Protein AF-A0A067G569-F1 (afdb_monomer)

Mean predicted aligned error: 9.71 Å

Sequence (192 aa):
DMHNQAGIAHNGGLVPLLKLLDSKNGSLQHNAAFALYGLADNEDNVADFIRVGGVQKLQDGEFIVQATKDCVAKTLKRLEEKIHGRVLNHLLYLMRVAEKGVQRRVALALAHLCSPDDQRTIFIDGGGLELLLGLLGSTNPKQQLDGAVALFKLANKATTLSSVDAAPPSPTPQVRFKNGFLHTLSYDENVK

Foldseek 3Di:
DLVVLLVCLVVVVLVVLLVQLQDPDLVSVQVSLQNLLVSLQRLSNLLSCLQSLVQVSLVVGDHDDVNSVVSSVSSLQSSLVSCDDPSVVVLLVCLPPPPLVSVLSSLLSCLPRYDLVCLCVCVVVSVSVVSLVVQCPDPDPVSVVSSVVSVVSNVVSVVVVVVVPPDDPDPDPPPPDDDDDDDDDDDDDDDD

Radius of gyration: 28.95 Å; Cα contacts (8 Å, |Δi|>4): 196; chains: 1; bounding box: 35×87×98 Å

pLDDT: mean 86.48, std 19.88, range [31.47, 98.56]

InterPro domains:
  IPR000225 Armadillo [PS50176] (12-54)
  IPR000225 Armadillo [SM00185] (1-41)
  IPR000225 Armadillo [SM00185] (116-156)
  IPR011989 Armadillo-like helical [G3DSA:1.25.10.10] (1-68)
  IPR011989 Armadillo-like helical [G3DSA:1.25.10.10] (69-170)
  IPR016024 Armadillo-type fold [SSF48371] (4-157)
  IPR044282 Armadillo repeat protein ABAP1/ARIA [PTHR46710] (1-177)

Secondary structure (DSSP, 8-state):
-HHHHHHHHHTTTHHHHHHHTT-S-HHHHHHHHHHHHHHTTSHHHHHHHHHTTHHHHHHH---SSHHHHHHHHHHHHHHHHH-SHHHHHHHHHHHHHS-HHHHHHHHHHHHHH--TTTHIIIIIISSHHHHHHHHHT-SSHHHHHHHHHHHHHHHHHHHHHHTTS-PPPPPP--------------------

Structure (mmCIF, N/CA/C/O backbone):
data_AF-A0A067G569-F1
#
_entry.id   AF-A0A067G569-F1
#
loop_
_atom_site.group_PDB
_atom_site.id
_atom_site.type_symbol
_atom_site.label_atom_id
_atom_site.label_alt_id
_atom_site.label_comp_id
_atom_site.label_asym_id
_atom_site.label_entity_id
_atom_site.label_seq_id
_atom_site.pdbx_PDB_ins_code
_atom_site.Cartn_x
_atom_site.Cartn_y
_atom_site.Cartn_z
_atom_site.occupancy
_atom_site.B_iso_or_equiv
_atom_site.auth_seq_id
_atom_site.auth_comp_id
_atom_site.auth_asym_id
_atom_site.auth_atom_id
_atom_site.pdbx_PDB_model_num
ATOM 1 N N . ASP A 1 1 ? -6.723 10.722 -20.690 1.00 70.75 1 ASP A N 1
ATOM 2 C CA . ASP A 1 1 ? -8.161 10.410 -20.667 1.00 70.75 1 ASP A CA 1
ATOM 3 C C . ASP A 1 1 ? -8.448 9.564 -19.431 1.00 70.75 1 ASP A C 1
ATOM 5 O O . ASP A 1 1 ? -7.945 8.445 -19.341 1.00 70.75 1 ASP A O 1
ATOM 9 N N . MET A 1 2 ? -9.157 10.132 -18.451 1.00 76.25 2 MET A N 1
ATOM 10 C CA . MET A 1 2 ? -9.475 9.462 -17.182 1.00 76.25 2 MET A CA 1
ATOM 11 C C . MET A 1 2 ? -10.370 8.236 -17.393 1.00 76.25 2 MET A C 1
ATOM 13 O O . MET A 1 2 ? -10.214 7.243 -16.684 1.00 76.25 2 MET A O 1
ATOM 17 N N . HIS A 1 3 ? -11.241 8.263 -18.406 1.00 73.81 3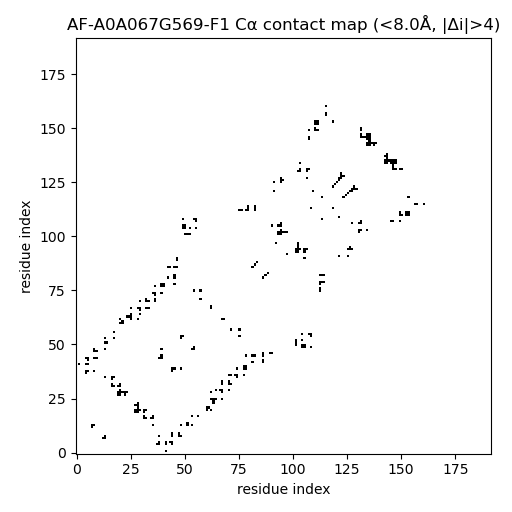 HIS A N 1
ATOM 18 C CA . HIS A 1 3 ? -12.143 7.156 -18.705 1.00 73.81 3 HIS A CA 1
ATOM 19 C C . HIS A 1 3 ? -11.365 5.913 -19.154 1.00 73.81 3 HIS A C 1
ATOM 21 O O . HIS A 1 3 ? -11.606 4.810 -18.665 1.00 73.81 3 HIS A O 1
ATOM 27 N N . ASN A 1 4 ? -10.335 6.100 -19.985 1.00 80.00 4 ASN A N 1
ATOM 28 C CA . ASN A 1 4 ? -9.457 5.007 -20.409 1.00 80.00 4 ASN A CA 1
ATOM 29 C C . ASN A 1 4 ? -8.647 4.428 -19.241 1.00 80.00 4 ASN A C 1
ATOM 31 O O . ASN A 1 4 ? -8.480 3.214 -19.147 1.00 80.00 4 ASN A O 1
ATOM 35 N N . GLN A 1 5 ? -8.165 5.277 -18.329 1.00 80.56 5 GLN A N 1
ATOM 36 C CA . GLN A 1 5 ? -7.452 4.814 -17.134 1.00 80.56 5 GLN A CA 1
ATOM 37 C C . GLN A 1 5 ? -8.362 4.000 -16.206 1.00 80.56 5 GLN A C 1
ATOM 39 O O . GLN A 1 5 ? -7.927 2.962 -15.706 1.00 80.56 5 GLN A O 1
ATOM 44 N N . ALA A 1 6 ? -9.607 4.444 -16.004 1.00 76.88 6 ALA A N 1
ATOM 45 C CA . ALA A 1 6 ? -10.611 3.700 -15.243 1.00 76.88 6 ALA A CA 1
ATOM 46 C C . ALA A 1 6 ? -10.920 2.349 -15.903 1.00 76.88 6 ALA A C 1
ATOM 48 O O . ALA A 1 6 ? -10.920 1.313 -15.238 1.00 76.88 6 ALA A O 1
ATOM 49 N N . GLY A 1 7 ? -11.083 2.337 -17.230 1.00 76.44 7 GLY A N 1
ATOM 50 C CA . GLY A 1 7 ? -11.290 1.114 -18.005 1.00 76.44 7 GLY A CA 1
ATOM 51 C C . GLY A 1 7 ? -10.147 0.106 -17.853 1.00 76.44 7 GLY A C 1
ATOM 52 O O . GLY A 1 7 ? -10.400 -1.080 -17.658 1.00 76.44 7 GLY A O 1
ATOM 53 N N . ILE A 1 8 ? -8.887 0.554 -17.872 1.00 80.44 8 ILE A N 1
ATOM 54 C CA . ILE A 1 8 ? -7.723 -0.328 -17.670 1.00 80.44 8 ILE A CA 1
ATOM 55 C C . ILE A 1 8 ? -7.758 -0.985 -16.285 1.00 80.44 8 ILE A C 1
ATOM 57 O O . ILE A 1 8 ? -7.536 -2.193 -16.180 1.00 80.44 8 ILE A O 1
ATOM 61 N N . ALA A 1 9 ? -8.025 -0.215 -15.227 1.00 77.56 9 ALA A N 1
ATOM 62 C CA . ALA A 1 9 ? -8.080 -0.756 -13.872 1.00 77.56 9 ALA A CA 1
ATOM 63 C C . ALA A 1 9 ? -9.252 -1.731 -13.700 1.00 77.56 9 ALA A C 1
ATOM 65 O O . ALA A 1 9 ? -9.042 -2.856 -13.238 1.00 77.56 9 ALA A O 1
ATOM 66 N N . HIS A 1 10 ? -10.443 -1.336 -14.157 1.00 76.88 10 HIS A N 1
ATOM 67 C CA . HIS A 1 10 ? -11.657 -2.147 -14.093 1.00 76.88 10 HIS A CA 1
ATOM 68 C C . HIS A 1 10 ? -11.508 -3.478 -14.844 1.00 76.88 10 HIS A C 1
ATOM 70 O O . HIS A 1 10 ? -11.910 -4.526 -14.343 1.00 76.88 10 HIS A O 1
ATOM 76 N N . ASN A 1 11 ? -10.830 -3.463 -15.995 1.00 81.19 11 ASN A N 1
ATOM 77 C CA . ASN A 1 11 ? -10.544 -4.658 -16.791 1.00 81.19 11 ASN A CA 1
ATOM 78 C C . ASN A 1 11 ? -9.372 -5.498 -16.237 1.00 81.19 11 ASN A C 1
ATOM 80 O O . ASN A 1 11 ? -8.842 -6.368 -16.928 1.00 81.19 11 ASN A O 1
ATOM 84 N N . GLY A 1 12 ? -8.941 -5.248 -14.996 1.00 83.56 12 GLY A N 1
ATOM 85 C CA . GLY A 1 12 ? -7.935 -6.050 -14.302 1.00 83.56 12 GLY A CA 1
ATOM 86 C C . GLY A 1 12 ? -6.485 -5.716 -14.660 1.00 83.56 12 GLY A C 1
ATOM 87 O O . GLY A 1 12 ? -5.588 -6.478 -14.299 1.00 83.56 12 GLY A O 1
ATOM 88 N N . GLY A 1 13 ? -6.221 -4.584 -15.319 1.00 90.06 13 GLY A N 1
ATOM 89 C CA . GLY A 1 13 ? -4.881 -4.178 -15.759 1.00 90.06 13 GLY A CA 1
ATOM 90 C C . GLY A 1 13 ? -3.884 -3.909 -14.625 1.00 90.06 13 GLY A C 1
ATOM 91 O O . GLY A 1 13 ? -2.676 -4.012 -14.836 1.00 90.06 13 GLY A O 1
ATOM 92 N N . LEU A 1 14 ? -4.360 -3.640 -13.404 1.00 95.94 14 LEU A N 1
ATOM 93 C CA . LEU A 1 14 ? -3.499 -3.409 -12.237 1.00 95.94 14 LEU A CA 1
ATOM 94 C C . LEU A 1 14 ? -2.677 -4.649 -11.858 1.00 95.94 14 LEU A C 1
ATOM 96 O O . LEU A 1 14 ? -1.478 -4.545 -11.611 1.00 95.94 14 LEU A O 1
ATOM 100 N N . VAL A 1 15 ? -3.290 -5.836 -11.831 1.00 96.69 15 VAL A N 1
ATOM 101 C CA . VAL A 1 15 ? -2.625 -7.057 -11.342 1.00 96.69 15 VAL A CA 1
ATOM 102 C C . VAL A 1 15 ? -1.431 -7.468 -12.222 1.00 96.69 15 VAL A C 1
ATOM 104 O O . VAL A 1 15 ? -0.368 -7.747 -11.663 1.00 96.69 15 VAL A O 1
ATOM 107 N N . PRO A 1 16 ? -1.527 -7.495 -13.567 1.00 97.44 16 PRO A N 1
ATOM 108 C CA . PRO A 1 16 ? -0.374 -7.745 -14.432 1.00 97.44 16 PRO A CA 1
ATOM 109 C C . PRO A 1 16 ? 0.759 -6.731 -14.247 1.00 97.44 16 PRO A C 1
ATOM 111 O O . PRO A 1 16 ? 1.920 -7.131 -14.179 1.00 97.44 16 PRO A O 1
ATOM 114 N N . LEU A 1 17 ? 0.441 -5.439 -14.106 1.00 97.88 17 LEU A N 1
ATOM 115 C CA . LEU A 1 17 ? 1.449 -4.400 -13.872 1.00 97.88 17 LEU A CA 1
ATOM 116 C C . LEU A 1 17 ? 2.165 -4.602 -12.532 1.00 97.88 17 LEU A C 1
ATOM 118 O O . LEU A 1 17 ? 3.390 -4.536 -12.472 1.00 97.88 17 LEU A O 1
ATOM 122 N N . LEU A 1 18 ? 1.425 -4.936 -11.472 1.00 97.88 18 LEU A N 1
ATOM 123 C CA . LEU A 1 18 ? 2.006 -5.254 -10.167 1.00 97.88 18 LEU A CA 1
ATOM 124 C C . LEU A 1 18 ? 2.910 -6.492 -10.215 1.00 97.88 18 LEU A C 1
ATOM 126 O O . LEU A 1 18 ? 3.931 -6.519 -9.536 1.00 97.88 18 LEU A O 1
ATOM 130 N N . LYS A 1 19 ? 2.582 -7.499 -11.035 1.00 97.25 19 LYS A N 1
ATOM 131 C CA . LYS A 1 19 ? 3.459 -8.661 -11.264 1.00 97.25 19 LYS A CA 1
ATOM 132 C C . LYS A 1 19 ? 4.733 -8.287 -12.025 1.00 97.25 19 LYS A C 1
ATOM 134 O O . LYS A 1 19 ? 5.792 -8.831 -11.736 1.00 97.25 19 LYS A O 1
ATOM 139 N N . LEU A 1 20 ? 4.662 -7.352 -12.974 1.00 97.44 20 LEU A N 1
ATOM 140 C CA . LEU A 1 20 ? 5.841 -6.891 -13.718 1.00 97.44 20 LEU A CA 1
ATOM 141 C C . LEU A 1 20 ? 6.860 -6.153 -12.839 1.00 97.44 20 LEU A C 1
ATOM 143 O O . LEU A 1 20 ? 8.039 -6.120 -13.194 1.00 97.44 20 LEU A O 1
ATOM 147 N N . LEU A 1 21 ? 6.446 -5.630 -11.680 1.00 97.81 21 LEU A N 1
ATOM 148 C CA . LEU A 1 21 ? 7.376 -5.089 -10.686 1.00 97.81 21 LEU A CA 1
ATOM 149 C C . LEU A 1 21 ? 8.346 -6.148 -10.131 1.00 97.81 21 LEU A C 1
ATOM 151 O O . LEU A 1 21 ? 9.413 -5.772 -9.666 1.00 97.81 21 LEU A O 1
ATOM 155 N N . ASP A 1 22 ? 8.049 -7.448 -10.239 1.00 96.75 22 ASP A N 1
ATOM 156 C CA . ASP A 1 22 ? 8.969 -8.533 -9.840 1.00 96.75 22 ASP A CA 1
ATOM 157 C C . ASP A 1 22 ? 9.985 -8.907 -10.928 1.00 96.75 22 ASP A C 1
ATOM 159 O O . ASP A 1 22 ? 10.782 -9.835 -10.766 1.00 96.75 22 ASP A O 1
ATOM 163 N N . SER A 1 23 ? 9.942 -8.238 -12.082 1.00 96.50 23 SER A N 1
ATOM 164 C CA . SER A 1 23 ? 10.833 -8.558 -13.190 1.00 96.50 23 SER A CA 1
ATOM 165 C C . SER A 1 23 ? 12.292 -8.303 -12.821 1.00 96.50 23 SER A C 1
ATOM 167 O O . SER A 1 23 ? 12.646 -7.249 -12.306 1.00 96.50 23 SER A O 1
ATOM 169 N N . LYS A 1 24 ? 13.182 -9.224 -13.202 1.00 95.62 24 LYS A N 1
ATOM 170 C CA . LYS A 1 24 ? 14.637 -9.009 -13.108 1.00 95.62 24 LYS A CA 1
ATOM 171 C C . LYS A 1 24 ? 15.164 -8.021 -14.158 1.00 95.62 24 LYS A C 1
ATOM 173 O O . LYS A 1 24 ? 16.351 -7.710 -14.176 1.00 95.62 24 LYS A O 1
ATOM 178 N N . ASN A 1 25 ? 14.300 -7.546 -15.055 1.00 97.44 25 ASN A N 1
ATOM 179 C CA . ASN A 1 25 ? 14.630 -6.527 -16.039 1.00 97.44 25 ASN A CA 1
ATOM 180 C C . ASN A 1 25 ? 14.212 -5.147 -15.512 1.00 97.44 25 ASN A C 1
ATOM 182 O O . ASN A 1 25 ? 13.022 -4.831 -15.448 1.00 97.44 25 ASN A O 1
ATOM 186 N N . GLY A 1 26 ? 15.204 -4.310 -15.190 1.00 96.75 26 GLY A N 1
ATOM 187 C CA . GLY A 1 26 ? 14.984 -2.970 -14.643 1.00 96.75 26 GLY A CA 1
ATOM 188 C C . GLY A 1 26 ? 14.135 -2.058 -15.538 1.00 96.75 26 GLY A C 1
ATOM 189 O O . GLY A 1 26 ? 13.349 -1.269 -15.017 1.00 96.75 26 GLY A O 1
ATOM 190 N N . SER A 1 27 ? 14.212 -2.197 -16.866 1.00 96.69 27 SER A N 1
ATOM 191 C CA . SER A 1 27 ? 13.367 -1.438 -17.799 1.00 96.69 27 SER A CA 1
ATOM 192 C C . SER A 1 27 ? 11.906 -1.883 -17.735 1.00 96.69 27 SER A C 1
ATOM 194 O O . SER A 1 27 ? 11.011 -1.042 -17.754 1.00 96.69 27 SER A O 1
ATOM 196 N N . LEU A 1 28 ? 11.645 -3.190 -17.606 1.00 96.81 28 LEU A N 1
ATOM 197 C CA . LEU A 1 28 ? 10.278 -3.694 -17.430 1.00 96.81 28 LEU A CA 1
ATOM 198 C C . LEU A 1 28 ? 9.692 -3.270 -16.080 1.00 96.81 28 LEU A C 1
ATOM 200 O O . LEU A 1 28 ? 8.544 -2.828 -16.044 1.00 96.81 28 LEU A O 1
ATOM 204 N N . GLN A 1 29 ? 10.484 -3.330 -15.001 1.00 97.38 29 GLN A N 1
ATOM 205 C CA . GLN A 1 29 ? 10.068 -2.797 -13.698 1.00 97.38 29 GLN A CA 1
ATOM 206 C C . GLN A 1 29 ? 9.723 -1.307 -13.797 1.00 97.38 29 GLN A C 1
ATOM 208 O O . GLN A 1 29 ? 8.681 -0.886 -13.299 1.00 97.38 29 GLN A O 1
ATOM 213 N N . HIS A 1 30 ? 10.575 -0.510 -14.453 1.00 98.12 30 HIS A N 1
ATOM 214 C CA . HIS A 1 30 ? 10.356 0.929 -14.587 1.00 98.12 30 HIS A CA 1
ATOM 215 C C . HIS A 1 30 ? 9.093 1.248 -15.389 1.00 98.12 30 HIS A C 1
ATOM 217 O O . HIS A 1 30 ? 8.278 2.055 -14.950 1.00 98.12 30 HIS A O 1
ATOM 223 N N . ASN A 1 31 ? 8.884 0.575 -16.523 1.00 98.00 31 ASN A N 1
ATOM 224 C CA . ASN A 1 31 ? 7.691 0.769 -17.347 1.00 98.00 31 ASN A CA 1
ATOM 225 C C . ASN A 1 31 ? 6.411 0.404 -16.583 1.00 98.00 31 ASN A C 1
ATOM 227 O O . ASN A 1 31 ? 5.414 1.120 -16.674 1.00 98.00 31 ASN A O 1
ATOM 231 N N . ALA A 1 32 ? 6.445 -0.673 -15.793 1.00 98.12 32 ALA A N 1
ATOM 232 C CA . ALA A 1 32 ? 5.329 -1.052 -14.936 1.00 98.12 32 ALA A CA 1
ATOM 233 C C . ALA A 1 32 ? 5.069 -0.010 -13.838 1.00 98.12 32 ALA A C 1
ATOM 235 O O . ALA A 1 32 ? 3.926 0.407 -13.655 1.00 98.12 32 ALA A O 1
ATOM 236 N N . ALA A 1 33 ? 6.116 0.466 -13.156 1.00 98.38 33 ALA A N 1
ATOM 237 C CA . ALA A 1 33 ? 5.998 1.518 -12.148 1.00 98.38 33 ALA A CA 1
ATOM 238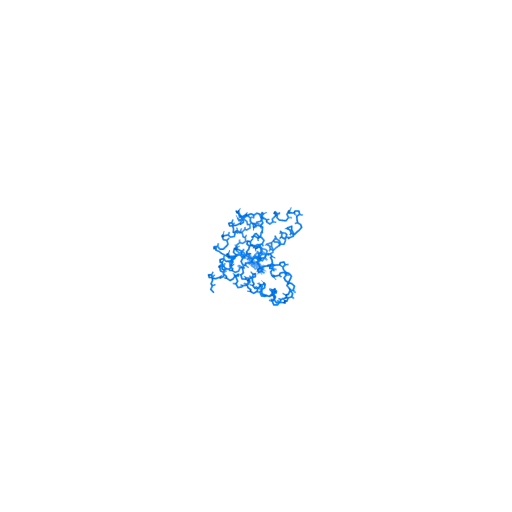 C C . ALA A 1 33 ? 5.440 2.821 -12.743 1.00 98.38 33 ALA A C 1
ATOM 240 O O . ALA A 1 33 ? 4.548 3.430 -12.158 1.00 98.38 33 ALA A O 1
ATOM 241 N N . PHE A 1 34 ? 5.894 3.209 -13.936 1.00 98.19 34 PHE A N 1
ATOM 242 C CA . PHE A 1 34 ? 5.416 4.405 -14.626 1.00 98.19 34 PHE A CA 1
ATOM 243 C C . PHE A 1 34 ? 3.947 4.288 -15.058 1.00 98.19 34 PHE A C 1
ATOM 245 O O . PHE A 1 34 ? 3.175 5.237 -14.912 1.00 98.19 34 PHE A O 1
ATOM 252 N N . ALA A 1 35 ? 3.522 3.112 -15.528 1.00 97.88 35 ALA A N 1
ATOM 253 C CA . ALA A 1 35 ? 2.116 2.853 -15.830 1.00 97.88 35 ALA A CA 1
ATOM 254 C C . ALA A 1 35 ? 1.241 2.923 -14.565 1.00 97.88 35 ALA A C 1
ATOM 256 O O . ALA A 1 35 ? 0.192 3.567 -14.576 1.00 97.88 35 ALA A O 1
ATOM 257 N N . LEU A 1 36 ? 1.691 2.320 -13.459 1.00 98.44 36 LEU A N 1
ATOM 258 C 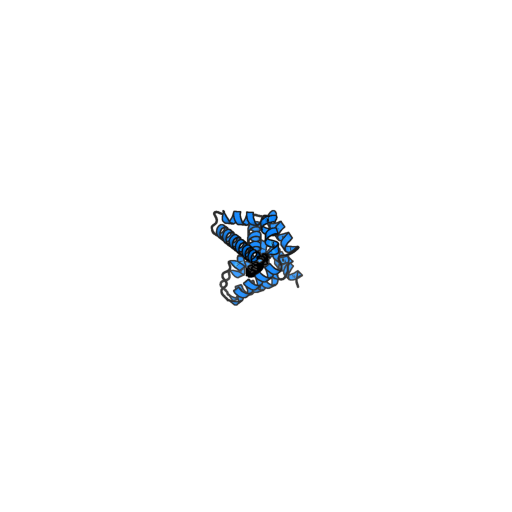CA . LEU A 1 36 ? 1.002 2.381 -12.164 1.00 98.44 36 LEU A CA 1
ATOM 259 C C . LEU A 1 36 ? 0.915 3.815 -11.629 1.00 98.44 36 LEU A C 1
ATOM 261 O O . LEU A 1 36 ? -0.139 4.209 -11.135 1.00 98.44 36 LEU A O 1
ATOM 265 N N . TYR A 1 37 ? 1.973 4.612 -11.794 1.00 98.31 37 TYR A N 1
ATOM 266 C CA . TYR A 1 37 ? 1.973 6.039 -11.473 1.00 98.31 37 TYR A CA 1
ATOM 267 C C . TYR A 1 37 ? 0.884 6.800 -12.239 1.00 98.31 37 TYR A C 1
ATOM 269 O O . TYR A 1 37 ? 0.172 7.616 -11.650 1.00 98.31 37 TYR A O 1
ATOM 277 N N . GLY A 1 38 ? 0.734 6.524 -13.539 1.00 97.06 38 GLY A N 1
ATOM 278 C CA . GLY A 1 38 ? -0.322 7.108 -14.367 1.00 97.06 38 GLY A CA 1
ATOM 279 C C . GLY A 1 38 ? -1.725 6.670 -13.940 1.00 97.06 38 GLY A C 1
ATOM 280 O O . GLY A 1 38 ? -2.625 7.501 -13.872 1.00 97.06 38 GLY A O 1
ATOM 281 N N . LEU A 1 39 ? -1.912 5.390 -13.603 1.00 97.25 39 LEU A N 1
ATOM 282 C CA . LEU A 1 39 ? -3.203 4.868 -13.140 1.00 97.25 39 LEU A CA 1
ATOM 283 C C . LEU A 1 39 ? -3.607 5.406 -11.764 1.00 97.25 39 LEU A C 1
ATOM 285 O O . LEU A 1 39 ? -4.799 5.591 -11.534 1.00 97.25 39 LEU A O 1
ATOM 289 N N . ALA A 1 40 ? -2.642 5.673 -10.882 1.00 97.06 40 ALA A N 1
ATOM 290 C CA . ALA A 1 40 ? -2.877 6.247 -9.558 1.00 97.06 40 ALA A CA 1
ATOM 291 C C . ALA A 1 40 ? -3.359 7.711 -9.595 1.00 97.06 40 ALA A C 1
ATOM 293 O O . ALA A 1 40 ? -3.766 8.240 -8.567 1.00 97.06 40 ALA A O 1
ATOM 294 N N . ASP A 1 41 ? -3.294 8.384 -10.751 1.00 95.38 41 ASP A N 1
ATOM 295 C CA . ASP A 1 41 ? -3.747 9.776 -10.897 1.00 95.38 41 ASP A CA 1
ATOM 296 C C . ASP A 1 41 ? -5.276 9.895 -10.912 1.00 95.38 41 ASP A C 1
ATOM 298 O O . ASP A 1 41 ? -5.833 10.899 -10.459 1.00 95.38 41 ASP A O 1
ATOM 302 N N . ASN A 1 42 ? -5.955 8.842 -11.379 1.00 95.06 42 ASN A N 1
ATOM 303 C CA . ASN A 1 42 ? -7.406 8.754 -11.359 1.00 95.06 42 ASN A CA 1
ATOM 304 C C . ASN A 1 42 ? -7.899 8.229 -10.000 1.00 95.06 42 ASN A C 1
ATOM 306 O O . ASN A 1 42 ? -7.607 7.096 -9.615 1.00 95.06 42 ASN A O 1
ATOM 310 N N . GLU A 1 43 ? -8.704 9.037 -9.307 1.00 94.44 43 GLU A N 1
ATOM 311 C CA . GLU A 1 43 ? -9.311 8.690 -8.017 1.00 94.44 43 GLU A CA 1
ATOM 312 C C . GLU A 1 43 ? -10.174 7.420 -8.067 1.00 94.44 43 GLU A C 1
ATOM 314 O O . GLU A 1 43 ? -10.200 6.660 -7.096 1.00 94.44 43 GLU A O 1
ATOM 319 N N . ASP A 1 44 ? -10.809 7.134 -9.210 1.00 93.31 44 ASP A N 1
ATOM 320 C CA . ASP A 1 44 ? -11.641 5.940 -9.402 1.00 93.31 44 ASP A CA 1
ATOM 321 C C . ASP A 1 44 ? -10.820 4.646 -9.288 1.00 93.31 44 ASP A C 1
ATOM 323 O O . ASP A 1 44 ? -11.344 3.600 -8.907 1.00 93.31 44 ASP A O 1
ATOM 327 N N . ASN A 1 45 ? -9.513 4.718 -9.558 1.00 96.69 45 ASN A N 1
ATOM 328 C CA . ASN A 1 45 ? -8.619 3.567 -9.509 1.00 96.69 45 ASN A CA 1
ATOM 329 C C . ASN A 1 45 ? -8.059 3.301 -8.110 1.00 96.69 45 ASN A C 1
ATOM 331 O O . ASN A 1 45 ? -7.564 2.203 -7.862 1.00 96.69 45 ASN A O 1
ATOM 335 N N . VAL A 1 46 ? -8.096 4.279 -7.198 1.00 97.69 46 VAL A N 1
ATOM 336 C CA . VAL A 1 46 ? -7.372 4.219 -5.915 1.00 97.69 46 VAL A CA 1
ATOM 337 C C . VAL A 1 46 ? -7.867 3.063 -5.052 1.00 97.69 46 VAL A C 1
ATOM 339 O O . VAL A 1 46 ? -7.066 2.288 -4.526 1.00 97.69 46 VAL A O 1
ATOM 342 N N . ALA A 1 47 ? -9.187 2.899 -4.951 1.00 97.00 47 ALA A N 1
ATOM 343 C CA . ALA A 1 47 ? -9.785 1.806 -4.194 1.00 97.00 47 ALA A CA 1
ATOM 344 C C . ALA A 1 47 ? -9.360 0.434 -4.729 1.00 97.00 47 ALA A C 1
ATOM 346 O O . ALA A 1 47 ? -8.953 -0.435 -3.955 1.00 97.00 47 ALA A O 1
ATOM 347 N N . ASP A 1 48 ? -9.391 0.257 -6.050 1.00 97.25 48 ASP A N 1
ATOM 348 C CA . ASP A 1 48 ? -8.975 -0.984 -6.695 1.00 97.25 48 ASP A CA 1
ATOM 349 C C . ASP A 1 48 ? -7.477 -1.234 -6.547 1.00 97.25 48 ASP A C 1
ATOM 351 O O . ASP A 1 48 ? -7.081 -2.359 -6.240 1.00 97.25 48 ASP A O 1
ATOM 355 N N . PHE A 1 49 ? -6.655 -0.189 -6.661 1.00 98.38 49 PHE A N 1
ATOM 356 C CA . PHE A 1 49 ? -5.213 -0.243 -6.431 1.00 98.38 49 PHE A CA 1
ATOM 357 C C . PHE A 1 49 ? -4.894 -0.802 -5.039 1.00 98.38 49 PHE A C 1
ATOM 359 O O . PHE A 1 49 ? -4.064 -1.704 -4.898 1.00 98.38 49 PHE A O 1
ATOM 366 N N . ILE A 1 50 ? -5.587 -0.314 -4.007 1.00 98.38 50 ILE A N 1
ATOM 367 C CA . ILE A 1 50 ? -5.424 -0.782 -2.626 1.00 98.38 50 ILE A CA 1
ATOM 368 C C . ILE A 1 50 ? -5.989 -2.199 -2.457 1.00 98.38 50 ILE A C 1
ATOM 370 O O . ILE A 1 50 ? -5.318 -3.070 -1.898 1.00 98.38 50 ILE A O 1
ATOM 374 N N . ARG A 1 51 ? -7.189 -2.465 -2.984 1.00 97.38 51 ARG A N 1
ATOM 375 C CA . ARG A 1 51 ? -7.884 -3.760 -2.886 1.00 97.38 51 ARG A CA 1
ATOM 376 C C . ARG A 1 51 ? -7.036 -4.916 -3.418 1.00 97.38 51 ARG A C 1
ATOM 378 O O . ARG A 1 51 ? -6.945 -5.973 -2.781 1.00 97.38 51 ARG A O 1
ATOM 385 N N . VAL A 1 52 ? -6.366 -4.719 -4.554 1.00 97.31 52 VAL A N 1
ATOM 386 C CA . VAL A 1 52 ? -5.498 -5.746 -5.157 1.00 97.31 52 VAL A CA 1
ATOM 387 C C . VAL A 1 52 ? -4.119 -5.857 -4.491 1.00 97.31 52 VAL A C 1
ATOM 389 O O . VAL A 1 52 ? -3.331 -6.717 -4.877 1.00 97.31 52 VAL A O 1
ATOM 392 N N . GLY A 1 53 ? -3.835 -5.052 -3.461 1.00 97.56 53 GLY A N 1
ATOM 393 C CA . GLY A 1 53 ? -2.577 -5.081 -2.708 1.00 97.56 53 GLY A CA 1
ATOM 394 C C . GLY A 1 53 ? -1.452 -4.263 -3.342 1.00 97.56 53 GLY A C 1
ATOM 395 O O . GLY A 1 53 ? -0.278 -4.537 -3.098 1.00 97.56 53 GLY A O 1
ATOM 396 N N . GLY A 1 54 ? -1.789 -3.276 -4.175 1.00 98.31 54 GLY A N 1
ATOM 397 C CA . GLY A 1 54 ? -0.804 -2.464 -4.879 1.00 98.31 54 GLY A CA 1
ATOM 398 C C . GLY A 1 54 ? 0.090 -1.659 -3.938 1.00 98.31 54 GLY A C 1
ATOM 399 O O . GLY A 1 54 ? 1.288 -1.582 -4.174 1.00 98.31 54 GLY A O 1
ATOM 400 N N . VAL A 1 55 ? -0.448 -1.132 -2.832 1.00 98.38 55 VAL A N 1
ATOM 401 C CA . VAL A 1 55 ? 0.351 -0.377 -1.848 1.00 98.38 55 VAL A CA 1
ATOM 402 C C . VAL A 1 55 ? 1.417 -1.263 -1.210 1.00 98.38 55 VAL A C 1
ATOM 404 O O . VAL A 1 55 ? 2.590 -0.903 -1.233 1.00 98.38 55 VAL A O 1
ATOM 407 N N . GLN A 1 56 ? 1.044 -2.457 -0.739 1.00 97.38 56 GLN A N 1
ATOM 408 C CA . GLN A 1 56 ? 2.009 -3.402 -0.169 1.00 97.38 56 GLN A CA 1
ATOM 409 C C . GLN A 1 56 ? 3.058 -3.808 -1.207 1.00 97.38 56 GLN A C 1
ATOM 411 O O . GLN A 1 56 ? 4.242 -3.868 -0.900 1.00 97.38 56 GLN A O 1
ATOM 416 N N . LYS A 1 57 ? 2.648 -4.014 -2.465 1.00 98.00 57 LYS A N 1
ATOM 417 C CA . LYS A 1 57 ? 3.582 -4.353 -3.544 1.00 98.00 57 LYS A CA 1
ATOM 418 C C . LYS A 1 57 ? 4.613 -3.255 -3.810 1.00 98.00 57 LYS A C 1
ATOM 420 O O . LYS A 1 57 ? 5.772 -3.561 -4.068 1.00 98.00 57 LYS A O 1
ATOM 425 N N . LEU A 1 58 ? 4.188 -1.995 -3.765 1.00 98.25 58 LEU A N 1
ATOM 426 C CA . LEU A 1 58 ? 5.065 -0.839 -3.934 1.00 98.25 58 LEU A CA 1
ATOM 427 C C . LEU A 1 58 ? 6.027 -0.667 -2.748 1.00 98.25 58 LEU A C 1
ATOM 429 O O . LEU A 1 58 ? 7.161 -0.251 -2.956 1.00 98.25 58 LEU A O 1
ATOM 433 N N . GLN A 1 59 ? 5.600 -0.991 -1.525 1.00 95.81 59 GLN A N 1
ATOM 434 C CA . GLN A 1 59 ? 6.434 -0.877 -0.322 1.00 95.81 59 GLN A CA 1
ATOM 435 C C . GLN A 1 59 ? 7.454 -2.014 -0.187 1.00 95.81 59 GLN A C 1
ATOM 437 O O . GLN A 1 59 ? 8.605 -1.759 0.158 1.00 95.81 59 GLN A O 1
ATOM 442 N N . ASP A 1 60 ? 7.035 -3.245 -0.477 1.00 94.69 60 ASP A N 1
ATOM 443 C CA . ASP A 1 60 ? 7.844 -4.456 -0.290 1.00 94.69 60 ASP A CA 1
ATOM 444 C C . ASP A 1 60 ? 8.721 -4.781 -1.514 1.00 94.69 60 ASP A C 1
ATOM 446 O O . ASP A 1 60 ? 9.497 -5.735 -1.490 1.00 94.69 60 ASP A O 1
ATOM 450 N N . GLY A 1 61 ? 8.550 -4.047 -2.617 1.00 94.56 61 GLY A N 1
ATOM 451 C CA . GLY A 1 61 ? 9.182 -4.354 -3.895 1.00 94.56 61 GLY A CA 1
ATOM 452 C C . GLY A 1 61 ? 10.695 -4.125 -3.907 1.00 94.56 61 GLY A C 1
ATOM 453 O O . GLY A 1 61 ? 11.199 -3.083 -3.487 1.00 94.56 61 GLY A O 1
ATOM 454 N N . GLU A 1 62 ? 11.430 -5.079 -4.480 1.00 95.81 62 GLU A N 1
ATOM 455 C CA . GLU A 1 62 ? 12.861 -4.943 -4.751 1.00 95.81 62 GLU A CA 1
ATOM 456 C C . GLU A 1 62 ? 13.088 -4.326 -6.137 1.00 95.81 62 GLU A C 1
ATOM 458 O O . GLU A 1 62 ? 12.987 -4.984 -7.176 1.00 95.81 62 GLU A O 1
ATOM 463 N N . PHE A 1 63 ? 13.396 -3.029 -6.165 1.00 96.94 63 PHE A N 1
ATOM 464 C CA . PHE A 1 63 ? 13.591 -2.290 -7.414 1.00 96.94 63 PHE A CA 1
ATOM 465 C C . PHE A 1 63 ? 15.072 -2.135 -7.756 1.00 96.94 63 PHE A C 1
ATOM 467 O O . PHE A 1 63 ? 15.853 -1.594 -6.967 1.00 96.94 63 PHE A O 1
ATOM 474 N N . ILE A 1 64 ? 15.443 -2.564 -8.964 1.00 95.75 64 ILE A N 1
ATOM 475 C CA . ILE A 1 64 ? 16.841 -2.622 -9.418 1.00 95.75 64 ILE A CA 1
ATOM 476 C C . ILE A 1 64 ? 17.405 -1.218 -9.646 1.00 95.75 64 ILE A C 1
ATOM 478 O O . ILE A 1 64 ? 18.518 -0.906 -9.229 1.00 95.75 64 ILE A O 1
ATOM 482 N N . VAL A 1 65 ? 16.633 -0.360 -10.315 1.00 95.88 65 VAL A N 1
ATOM 483 C CA . VAL A 1 65 ? 17.090 0.963 -10.758 1.00 95.88 65 VAL A CA 1
ATOM 484 C C . VAL A 1 65 ? 16.506 2.076 -9.889 1.00 95.88 65 VAL A C 1
ATOM 486 O O . VAL A 1 65 ? 15.336 2.031 -9.504 1.00 95.88 65 VAL A O 1
ATOM 489 N N . GLN A 1 66 ? 17.308 3.110 -9.608 1.00 97.56 66 GLN A N 1
ATOM 490 C CA . GLN A 1 66 ? 16.898 4.229 -8.748 1.00 97.56 66 GLN A CA 1
ATOM 491 C C . GLN A 1 66 ? 15.672 4.970 -9.299 1.00 97.56 66 GLN A C 1
ATOM 493 O O . GLN A 1 66 ? 14.745 5.258 -8.552 1.00 97.56 66 GLN A O 1
ATOM 498 N N . ALA A 1 67 ? 15.600 5.167 -10.619 1.00 97.44 67 ALA A N 1
ATOM 499 C CA . ALA A 1 67 ? 14.453 5.806 -11.262 1.00 97.44 67 ALA A CA 1
ATOM 500 C C . ALA A 1 67 ? 13.120 5.081 -10.985 1.00 97.44 67 ALA A C 1
ATOM 502 O O . ALA A 1 67 ? 12.072 5.717 -10.896 1.00 97.44 67 ALA A O 1
ATOM 503 N N . THR A 1 68 ? 13.142 3.753 -10.821 1.00 98.19 68 THR A N 1
ATOM 504 C CA . THR A 1 68 ? 11.955 2.978 -10.428 1.00 98.19 68 THR A CA 1
ATOM 505 C C . THR A 1 68 ? 11.591 3.245 -8.976 1.00 98.19 68 THR A C 1
ATOM 507 O O . THR A 1 68 ? 10.422 3.495 -8.704 1.00 98.19 68 THR A O 1
ATOM 510 N N . LYS A 1 69 ? 12.566 3.278 -8.058 1.00 98.38 69 LYS A N 1
ATOM 511 C CA . LYS A 1 69 ? 12.329 3.627 -6.644 1.00 98.38 69 LYS A CA 1
ATOM 512 C C . LYS A 1 69 ? 11.704 5.016 -6.511 1.00 98.38 69 LYS A C 1
ATOM 514 O O . LYS A 1 69 ? 10.707 5.176 -5.812 1.00 98.38 69 LYS A O 1
ATOM 519 N N . ASP A 1 70 ? 12.231 5.992 -7.246 1.00 98.38 70 ASP A N 1
ATOM 520 C CA . ASP A 1 70 ? 11.714 7.362 -7.241 1.00 98.38 70 ASP A CA 1
ATOM 521 C C . ASP A 1 70 ? 10.290 7.427 -7.814 1.00 98.38 70 ASP A C 1
ATOM 523 O O . ASP A 1 70 ? 9.427 8.132 -7.289 1.00 98.38 70 ASP A O 1
ATOM 527 N N . CYS A 1 71 ? 10.016 6.670 -8.881 1.00 98.50 71 CYS A N 1
ATOM 528 C CA . CYS A 1 71 ? 8.681 6.567 -9.472 1.00 98.50 71 CYS A CA 1
ATOM 529 C C . CYS A 1 71 ? 7.676 5.911 -8.510 1.00 98.50 71 CYS A C 1
ATOM 531 O O . CYS A 1 71 ? 6.556 6.402 -8.346 1.00 98.50 71 CYS A O 1
ATOM 533 N N . VAL A 1 72 ? 8.087 4.852 -7.814 1.00 98.50 72 VAL A N 1
ATOM 534 C CA . VAL A 1 72 ? 7.286 4.167 -6.792 1.00 98.50 72 VAL A CA 1
ATOM 535 C C . VAL A 1 72 ? 6.968 5.104 -5.625 1.00 98.50 72 VAL A C 1
ATOM 537 O O . VAL A 1 72 ? 5.805 5.219 -5.241 1.00 98.50 72 VAL A O 1
ATOM 540 N N . ALA A 1 73 ? 7.955 5.850 -5.122 1.00 98.38 73 ALA A N 1
ATOM 541 C CA . ALA A 1 73 ? 7.744 6.838 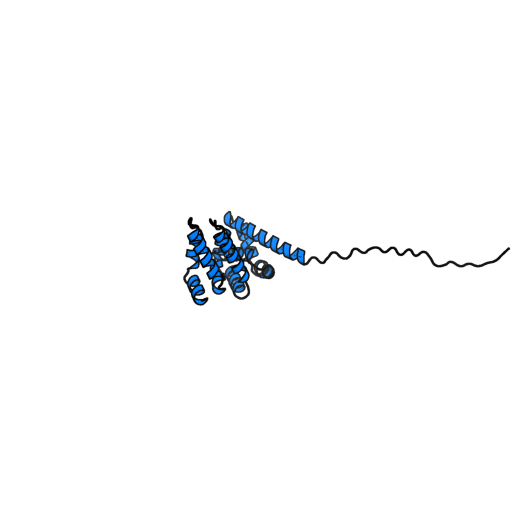-4.063 1.00 98.38 73 ALA A CA 1
ATOM 542 C C . ALA A 1 73 ? 6.746 7.931 -4.486 1.00 98.38 73 ALA A C 1
ATOM 544 O O . ALA A 1 73 ? 5.830 8.267 -3.733 1.00 98.38 73 ALA A O 1
ATOM 545 N N . LYS A 1 74 ? 6.858 8.437 -5.723 1.00 98.50 74 LYS A N 1
ATOM 546 C CA . LYS A 1 74 ? 5.887 9.390 -6.292 1.00 98.50 74 LYS A CA 1
ATOM 547 C C . LYS A 1 74 ? 4.489 8.787 -6.430 1.00 98.50 74 LYS A C 1
ATOM 549 O O . LYS A 1 74 ? 3.509 9.498 -6.240 1.00 98.50 74 LYS A O 1
ATOM 554 N N . THR A 1 75 ? 4.391 7.496 -6.742 1.00 98.56 75 THR A N 1
ATOM 555 C CA . THR A 1 75 ? 3.108 6.783 -6.831 1.00 98.56 75 THR A CA 1
ATOM 556 C C . THR A 1 75 ? 2.442 6.674 -5.463 1.00 98.56 75 THR A C 1
ATOM 558 O O . THR A 1 75 ? 1.262 6.982 -5.348 1.00 98.56 75 THR A O 1
ATOM 561 N N . LEU A 1 76 ? 3.192 6.309 -4.417 1.00 98.50 76 LEU A N 1
ATOM 562 C CA . LEU A 1 76 ? 2.675 6.256 -3.045 1.00 98.50 76 LEU A CA 1
ATOM 563 C C . LEU A 1 76 ? 2.186 7.629 -2.570 1.00 98.50 76 LEU A C 1
ATOM 565 O O . LEU A 1 76 ? 1.069 7.728 -2.072 1.00 98.50 76 LEU A O 1
ATOM 569 N N . LYS A 1 77 ? 2.970 8.688 -2.808 1.00 98.12 77 LYS A N 1
ATOM 570 C CA . LYS A 1 77 ? 2.569 10.064 -2.478 1.00 98.12 77 LYS A CA 1
ATOM 571 C C . LYS A 1 77 ? 1.286 10.483 -3.203 1.00 98.12 77 LYS A C 1
ATOM 573 O O . LYS A 1 77 ? 0.385 11.052 -2.603 1.00 98.12 77 LYS A O 1
ATOM 578 N N . ARG A 1 78 ? 1.181 10.158 -4.492 1.00 97.94 78 ARG A N 1
ATOM 579 C CA . ARG A 1 78 ? -0.024 10.430 -5.279 1.00 97.94 78 ARG A CA 1
ATOM 580 C C . ARG A 1 78 ? -1.246 9.687 -4.737 1.00 97.94 78 ARG A C 1
ATOM 582 O O . ARG A 1 78 ? -2.324 10.261 -4.713 1.00 97.94 78 ARG A O 1
ATOM 589 N N . LEU A 1 79 ? -1.096 8.434 -4.304 1.00 98.25 79 LEU A N 1
ATOM 590 C CA . LEU A 1 79 ? -2.193 7.690 -3.678 1.00 98.25 79 LEU A CA 1
ATOM 591 C C . LEU A 1 79 ? -2.636 8.351 -2.364 1.00 98.25 79 LEU A C 1
ATOM 593 O O . LEU A 1 79 ? -3.833 8.519 -2.166 1.00 98.25 79 LEU A O 1
ATOM 597 N N . GLU A 1 80 ? -1.694 8.760 -1.508 1.00 97.19 80 GLU A N 1
ATOM 598 C CA . GLU A 1 80 ? -1.971 9.518 -0.274 1.00 97.19 80 GLU A CA 1
ATOM 599 C C . GLU A 1 80 ? -2.802 10.779 -0.555 1.00 97.19 80 GLU A C 1
ATOM 601 O O . GLU A 1 80 ? -3.859 10.962 0.044 1.00 97.19 80 GLU A O 1
ATOM 606 N N . GLU A 1 81 ? -2.407 11.584 -1.545 1.00 96.62 81 GLU A N 1
ATOM 607 C CA . GLU A 1 81 ? -3.114 12.816 -1.936 1.00 96.62 81 GLU A CA 1
ATOM 608 C C . GLU A 1 81 ? -4.553 12.583 -2.434 1.00 96.62 81 GLU A C 1
ATOM 610 O O . GLU A 1 81 ? -5.341 13.526 -2.481 1.00 96.62 81 GLU A O 1
ATOM 615 N N . LYS A 1 82 ? -4.914 11.350 -2.812 1.00 96.81 82 LYS A N 1
ATOM 616 C CA . LYS A 1 82 ? -6.251 10.989 -3.317 1.00 96.81 82 LYS A CA 1
ATOM 617 C C . LYS A 1 82 ? -7.130 10.285 -2.281 1.00 96.81 82 LYS A C 1
ATOM 619 O O . LYS A 1 82 ? -8.303 10.025 -2.555 1.00 96.81 82 LYS A O 1
ATOM 624 N N . ILE A 1 83 ? -6.602 9.947 -1.104 1.00 96.62 83 ILE A N 1
ATOM 625 C CA . ILE A 1 83 ? -7.370 9.280 -0.044 1.00 96.62 83 ILE A CA 1
ATOM 626 C C . ILE A 1 83 ? -8.091 10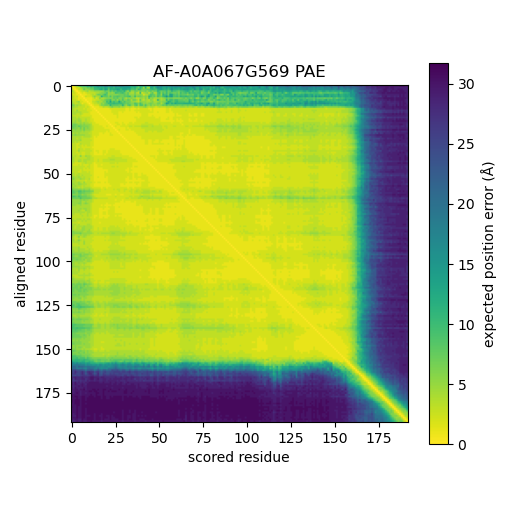.344 0.787 1.00 96.62 83 ILE A C 1
ATOM 628 O O . ILE A 1 83 ? -7.655 10.733 1.862 1.00 96.62 83 ILE A O 1
ATOM 632 N N . HIS A 1 84 ? -9.222 10.816 0.271 1.00 94.75 84 HIS A N 1
ATOM 633 C CA . HIS A 1 84 ? -10.143 11.701 0.984 1.00 94.75 84 HIS A CA 1
ATOM 634 C C . HIS A 1 84 ? -11.575 11.536 0.447 1.00 94.75 84 HIS A C 1
ATOM 636 O O . HIS A 1 84 ? -11.810 10.889 -0.581 1.00 94.75 84 HIS A O 1
ATOM 642 N N . GLY A 1 85 ? -12.563 12.106 1.145 1.00 95.12 85 GLY A N 1
ATOM 643 C CA . GLY A 1 85 ? -13.961 12.160 0.696 1.00 95.12 85 GLY A CA 1
ATOM 644 C C . GLY A 1 85 ? -14.528 10.803 0.252 1.00 95.12 85 GLY A C 1
ATOM 645 O O . GLY A 1 85 ? -14.553 9.841 1.021 1.00 95.12 85 GLY A O 1
ATOM 646 N N . ARG A 1 86 ? -14.986 10.716 -1.007 1.00 96.25 86 ARG A N 1
ATOM 647 C CA . ARG A 1 86 ? -15.593 9.498 -1.584 1.00 96.25 86 ARG A CA 1
ATOM 648 C C . ARG A 1 86 ? -14.666 8.279 -1.547 1.00 96.25 86 ARG A C 1
ATOM 650 O O . ARG A 1 86 ? -15.141 7.177 -1.279 1.00 96.25 86 ARG A O 1
ATOM 657 N N . VAL A 1 87 ? -13.367 8.471 -1.789 1.00 97.56 87 VAL A N 1
ATOM 658 C CA . VAL A 1 87 ? -12.383 7.379 -1.821 1.00 97.56 87 VAL A CA 1
ATOM 659 C C . VAL A 1 87 ? -12.211 6.811 -0.420 1.00 97.56 87 VAL A C 1
ATOM 661 O O . VAL A 1 87 ? -12.349 5.604 -0.226 1.00 97.56 87 VAL A O 1
ATOM 664 N N . LEU A 1 88 ? -11.997 7.682 0.569 1.00 97.50 88 LEU A N 1
ATOM 665 C CA . LEU A 1 88 ? -11.857 7.271 1.963 1.00 97.50 88 LEU A CA 1
ATOM 666 C C . LEU A 1 88 ? -13.110 6.537 2.462 1.00 97.50 88 LEU A C 1
ATOM 668 O O . LEU A 1 88 ? -12.998 5.438 2.999 1.00 97.50 88 LEU A O 1
ATOM 672 N N . ASN A 1 89 ? -14.303 7.081 2.207 1.00 97.31 89 ASN A N 1
ATOM 673 C CA . ASN A 1 89 ? -15.563 6.440 2.595 1.00 97.31 89 ASN A CA 1
ATOM 674 C C . ASN A 1 89 ? -15.712 5.034 1.997 1.00 97.31 89 ASN A C 1
ATOM 676 O O . ASN A 1 89 ? -16.151 4.106 2.681 1.00 97.31 89 ASN A O 1
ATOM 680 N N . HIS A 1 90 ? -15.314 4.852 0.736 1.00 98.19 90 HIS A N 1
ATOM 681 C CA . HIS A 1 90 ? -15.337 3.539 0.104 1.00 98.19 90 HIS A CA 1
ATOM 682 C C . HIS A 1 90 ? -14.318 2.573 0.732 1.00 98.19 90 HIS A C 1
ATOM 684 O O . HIS A 1 90 ? -14.642 1.410 0.970 1.00 98.19 90 HIS A O 1
ATOM 690 N N . LEU A 1 91 ? -13.114 3.039 1.073 1.00 98.50 91 LEU A N 1
ATOM 691 C CA . LEU A 1 91 ? -12.114 2.223 1.771 1.00 98.50 91 LEU A CA 1
ATOM 692 C C . LEU A 1 91 ? -12.594 1.799 3.170 1.00 98.50 91 LEU A C 1
ATOM 694 O O . LEU A 1 91 ? -12.451 0.630 3.527 1.00 98.50 91 LEU A O 1
ATOM 698 N N . LEU A 1 92 ? -13.235 2.695 3.929 1.00 98.25 92 LEU A N 1
ATOM 699 C CA . LEU A 1 92 ? -13.844 2.365 5.226 1.00 98.25 92 LEU A CA 1
ATOM 700 C C . LEU A 1 92 ? -14.956 1.317 5.084 1.00 98.25 92 LEU A C 1
ATOM 702 O O . LEU A 1 92 ? -15.040 0.381 5.883 1.00 98.25 92 LEU A O 1
ATOM 706 N N . TYR A 1 93 ? -15.778 1.426 4.037 1.00 98.00 93 TYR A N 1
ATOM 707 C CA . TYR A 1 93 ? -16.764 0.399 3.709 1.00 98.00 93 TYR A CA 1
ATOM 708 C C . TYR A 1 93 ? -16.092 -0.957 3.440 1.00 98.00 93 TYR A C 1
ATOM 710 O O . TYR A 1 93 ? -16.489 -1.962 4.035 1.00 98.00 93 TYR A O 1
ATOM 718 N N . LEU A 1 94 ? -15.028 -0.994 2.628 1.00 98.25 94 LEU A N 1
ATOM 719 C CA . LEU A 1 94 ? -14.280 -2.226 2.349 1.00 98.25 94 LEU A CA 1
ATOM 720 C C . LEU A 1 94 ? -13.667 -2.847 3.614 1.00 98.25 94 LEU A C 1
ATOM 722 O O . LEU A 1 94 ? -13.722 -4.069 3.761 1.00 98.25 94 LEU A O 1
ATOM 726 N N . MET A 1 95 ? -13.149 -2.049 4.556 1.00 97.31 95 MET A N 1
ATOM 727 C CA . MET A 1 95 ? -12.652 -2.578 5.838 1.00 97.31 95 MET A CA 1
ATOM 728 C C . MET A 1 95 ? -13.734 -3.308 6.643 1.00 97.31 95 MET A C 1
ATOM 730 O O . MET A 1 95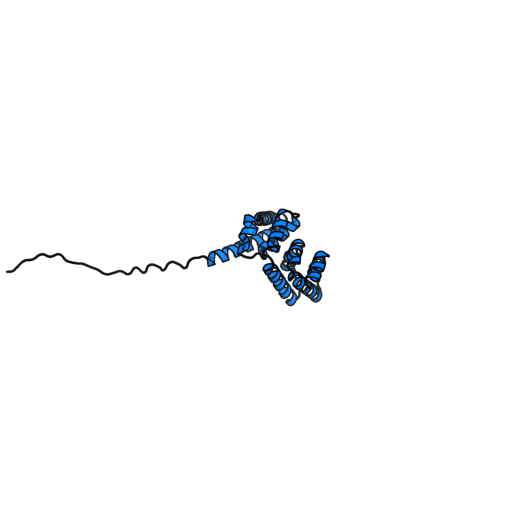 ? -13.418 -4.238 7.384 1.00 97.31 95 MET A O 1
ATOM 734 N N . ARG A 1 96 ? -15.005 -2.920 6.486 1.00 96.31 96 ARG A N 1
ATOM 735 C CA . ARG A 1 96 ? -16.130 -3.522 7.205 1.00 96.31 96 ARG A CA 1
ATOM 736 C C . ARG A 1 96 ? -16.651 -4.787 6.531 1.00 96.31 96 ARG A C 1
ATOM 738 O O . ARG A 1 96 ? -16.911 -5.771 7.218 1.00 96.31 96 ARG A O 1
ATOM 745 N N . VAL A 1 97 ? -16.837 -4.758 5.210 1.00 97.44 97 VAL A N 1
ATOM 746 C CA . VAL A 1 97 ? -17.623 -5.795 4.511 1.00 97.44 97 VAL A CA 1
ATOM 747 C C . VAL A 1 97 ? -16.809 -6.743 3.637 1.00 97.44 97 VAL A C 1
ATOM 749 O O . VAL A 1 97 ? -17.307 -7.811 3.291 1.00 97.44 97 VAL A O 1
ATOM 752 N N . ALA A 1 98 ? -15.585 -6.373 3.246 1.00 97.69 98 ALA A N 1
ATOM 753 C CA . ALA A 1 98 ? -14.814 -7.188 2.313 1.00 97.69 98 ALA A CA 1
ATOM 754 C C . ALA A 1 98 ? -14.273 -8.461 2.982 1.00 97.69 98 ALA A C 1
ATOM 756 O O . ALA A 1 98 ? -14.267 -8.600 4.205 1.00 97.69 98 ALA A O 1
ATOM 757 N N . GLU A 1 99 ? -13.763 -9.393 2.181 1.00 97.44 99 GLU A N 1
ATOM 758 C CA . GLU A 1 99 ? -13.063 -10.566 2.703 1.00 97.44 99 GLU A CA 1
ATOM 759 C C . GLU A 1 99 ? -11.815 -10.181 3.517 1.00 97.44 99 GLU A C 1
ATOM 761 O O . GLU A 1 99 ? -11.185 -9.143 3.291 1.00 97.44 99 GLU A O 1
ATOM 766 N N . LYS A 1 100 ? -11.402 -11.053 4.446 1.00 95.38 100 LYS A N 1
ATOM 767 C CA . LYS A 1 100 ? -10.315 -10.770 5.401 1.00 95.38 100 LYS A CA 1
ATOM 768 C C . LYS A 1 100 ? -9.007 -10.330 4.740 1.00 95.38 100 LYS A C 1
ATOM 770 O O . LYS A 1 100 ? -8.303 -9.492 5.296 1.00 95.38 100 LYS A O 1
ATOM 775 N N . GLY A 1 101 ? -8.679 -10.876 3.568 1.00 96.00 101 GLY A N 1
ATOM 776 C CA . GLY A 1 101 ? -7.496 -10.471 2.806 1.00 96.00 101 GLY A CA 1
ATOM 777 C C . GLY A 1 101 ? -7.549 -9.003 2.375 1.00 96.00 101 GLY A C 1
ATOM 778 O O . GLY A 1 101 ? -6.579 -8.272 2.566 1.00 96.00 101 GLY A O 1
ATOM 779 N N . VAL A 1 102 ? -8.697 -8.559 1.859 1.00 98.19 102 VAL A N 1
ATOM 780 C CA . VAL A 1 102 ? -8.921 -7.169 1.442 1.00 98.19 102 VAL A CA 1
ATOM 781 C C . VAL A 1 102 ? -8.972 -6.237 2.651 1.00 98.19 102 VAL A C 1
ATOM 783 O O . VAL A 1 102 ? -8.282 -5.223 2.634 1.00 98.19 102 VAL A O 1
ATOM 786 N N . GLN A 1 103 ? -9.691 -6.601 3.722 1.00 98.06 103 GLN A N 1
ATOM 787 C CA . GLN A 1 103 ? -9.748 -5.796 4.956 1.00 98.06 103 GLN A CA 1
ATOM 788 C C . GLN A 1 103 ? -8.339 -5.463 5.473 1.00 98.06 103 GLN A C 1
ATOM 790 O O . GLN A 1 103 ? -8.024 -4.305 5.740 1.00 98.06 103 GLN A O 1
ATOM 795 N N . ARG A 1 104 ? -7.460 -6.475 5.537 1.00 96.94 104 ARG A N 1
ATOM 796 C CA . ARG A 1 104 ? -6.063 -6.320 5.974 1.00 96.94 104 ARG A CA 1
ATOM 797 C C . ARG A 1 104 ? -5.266 -5.397 5.056 1.00 96.94 104 ARG A C 1
ATOM 799 O O . ARG A 1 104 ? -4.581 -4.508 5.548 1.00 96.94 104 ARG A O 1
ATOM 806 N N . ARG A 1 105 ? -5.361 -5.578 3.733 1.00 97.88 105 ARG A N 1
ATOM 807 C CA . ARG A 1 105 ? -4.658 -4.726 2.753 1.00 97.88 105 ARG A CA 1
ATOM 808 C C . ARG A 1 105 ? -5.077 -3.267 2.862 1.00 97.88 105 ARG A C 1
ATOM 810 O O . ARG A 1 105 ? -4.215 -2.393 2.823 1.00 97.88 105 ARG A O 1
ATOM 817 N N . VAL A 1 106 ? -6.378 -3.018 3.023 1.00 98.56 106 VAL A N 1
ATOM 818 C CA . VAL A 1 106 ? -6.919 -1.665 3.183 1.00 98.56 106 VAL A CA 1
ATOM 819 C C . VAL A 1 106 ? -6.420 -1.039 4.484 1.00 98.56 106 VAL A C 1
ATOM 821 O O . VAL A 1 106 ? -5.873 0.058 4.438 1.00 98.56 106 VAL A O 1
ATOM 824 N N . ALA A 1 107 ? -6.511 -1.746 5.615 1.00 98.31 107 ALA A N 1
ATOM 825 C CA . ALA A 1 107 ? -6.026 -1.239 6.901 1.00 98.31 107 ALA A CA 1
ATOM 826 C C . ALA A 1 107 ? -4.520 -0.916 6.873 1.00 98.31 107 ALA A C 1
ATOM 828 O O . ALA A 1 107 ? -4.107 0.158 7.308 1.00 98.31 107 ALA A O 1
ATOM 829 N N . LEU A 1 108 ? -3.701 -1.806 6.301 1.00 98.31 108 LEU A N 1
ATOM 830 C CA . LEU A 1 108 ? -2.260 -1.587 6.139 1.00 98.31 108 LEU A CA 1
ATOM 831 C C . LEU A 1 108 ? -1.952 -0.396 5.222 1.00 98.31 108 LEU A C 1
ATOM 833 O O . LEU A 1 108 ? -1.064 0.400 5.523 1.00 98.31 108 LEU A O 1
ATOM 837 N N . ALA A 1 109 ? -2.685 -0.256 4.114 1.00 98.38 109 ALA A N 1
ATOM 838 C CA . ALA A 1 109 ? -2.505 0.861 3.193 1.00 98.38 109 ALA A CA 1
ATOM 839 C C . ALA A 1 109 ? -2.857 2.196 3.859 1.00 98.38 109 ALA A C 1
ATOM 841 O O . ALA A 1 109 ? -2.067 3.136 3.789 1.00 98.38 109 ALA A O 1
ATOM 842 N N . LEU A 1 110 ? -3.995 2.265 4.556 1.00 98.00 110 LEU A N 1
ATOM 843 C CA . LEU A 1 110 ? -4.405 3.461 5.287 1.00 98.00 110 LEU A CA 1
ATOM 844 C C . LEU A 1 110 ? -3.424 3.800 6.414 1.00 98.00 110 LEU A C 1
ATOM 846 O O . LEU A 1 110 ? -3.131 4.970 6.613 1.00 98.00 110 LEU A O 1
ATOM 850 N N . ALA A 1 111 ? -2.831 2.812 7.089 1.00 97.06 111 ALA A N 1
ATOM 851 C CA . ALA A 1 111 ? -1.865 3.082 8.160 1.00 97.06 111 ALA A CA 1
ATOM 852 C C . ALA A 1 111 ? -0.606 3.785 7.634 1.00 97.06 111 ALA A C 1
ATOM 854 O O . ALA A 1 111 ? 0.066 4.532 8.349 1.00 97.06 111 ALA A O 1
ATOM 855 N N . HIS A 1 112 ? -0.283 3.548 6.363 1.00 95.50 112 HIS A N 1
ATOM 856 C CA . HIS A 1 112 ? 0.817 4.214 5.694 1.00 95.50 112 HIS A CA 1
ATOM 857 C C . HIS A 1 112 ? 0.423 5.576 5.112 1.00 95.50 112 HIS A C 1
ATOM 859 O O . HIS A 1 112 ? 1.150 6.551 5.324 1.00 95.50 112 HIS A O 1
ATOM 865 N N . LEU A 1 113 ? -0.699 5.615 4.390 1.00 96.12 113 LEU A N 1
ATOM 866 C CA . LEU A 1 113 ? -1.061 6.689 3.463 1.00 96.12 113 LEU A CA 1
ATOM 867 C C . LEU A 1 113 ? -2.114 7.663 3.997 1.00 96.12 113 LEU A C 1
ATOM 869 O O . LEU A 1 113 ? -2.408 8.633 3.311 1.00 96.12 113 LEU A O 1
ATOM 873 N N . CYS A 1 114 ? -2.735 7.419 5.154 1.00 94.25 114 CYS A N 1
ATOM 874 C CA . CYS A 1 114 ? -3.758 8.339 5.637 1.00 94.25 114 CYS A CA 1
ATOM 875 C C . CYS A 1 114 ? -3.152 9.676 6.075 1.00 94.25 114 CYS A C 1
ATOM 877 O O . CYS A 1 114 ? -2.041 9.738 6.632 1.00 94.25 114 CYS A O 1
ATOM 879 N N . SER A 1 115 ? -3.946 10.729 5.879 1.00 91.94 115 SER A N 1
ATOM 880 C CA . SER A 1 115 ? -3.674 12.035 6.459 1.00 91.94 115 SER A CA 1
ATOM 881 C C . SER A 1 115 ? -3.696 11.945 7.996 1.00 91.94 115 SER A C 1
ATOM 883 O O . SER A 1 115 ? -4.313 11.031 8.561 1.00 91.94 115 SER A O 1
ATOM 885 N N . PRO A 1 116 ? -3.012 12.857 8.703 1.00 89.44 116 PRO A N 1
ATOM 886 C CA . PRO A 1 116 ? -3.101 12.938 10.158 1.00 89.44 116 PRO A CA 1
ATOM 887 C C . PRO A 1 116 ? -4.539 13.142 10.662 1.00 89.44 116 PRO A C 1
ATOM 889 O O . PRO A 1 116 ? -4.936 12.490 11.627 1.00 89.44 116 PRO A O 1
ATOM 892 N N . ASP A 1 117 ? -5.331 13.957 9.965 1.00 90.56 117 ASP A N 1
ATOM 893 C CA . ASP A 1 117 ? -6.698 14.317 10.361 1.00 90.56 117 ASP A CA 1
ATOM 894 C C . ASP A 1 117 ? -7.674 13.132 10.260 1.00 90.56 117 ASP A C 1
ATOM 896 O O . ASP A 1 117 ? -8.607 13.008 11.056 1.00 90.56 117 ASP A O 1
ATOM 900 N N . ASP A 1 118 ? -7.425 12.201 9.335 1.00 93.56 118 ASP A N 1
ATOM 901 C CA . ASP A 1 118 ? -8.276 11.025 9.133 1.00 93.56 118 ASP A CA 1
ATOM 902 C C . ASP A 1 118 ? -7.941 9.854 10.072 1.00 93.56 118 ASP A C 1
ATOM 904 O O . ASP A 1 118 ? -8.706 8.887 10.147 1.00 93.56 118 ASP A O 1
ATOM 908 N N . GLN A 1 119 ? -6.819 9.901 10.806 1.00 93.06 119 GLN A N 1
ATOM 909 C CA . GLN A 1 119 ? -6.352 8.767 11.620 1.00 93.06 119 GLN A CA 1
ATOM 910 C C . GLN A 1 119 ? -7.388 8.302 12.636 1.00 93.06 119 GLN A C 1
ATOM 912 O O . GLN A 1 119 ? -7.607 7.098 12.781 1.00 93.06 119 GLN A O 1
ATOM 917 N N . ARG A 1 120 ? -8.035 9.244 13.330 1.00 93.06 120 ARG A N 1
ATOM 918 C CA . ARG A 1 120 ? -9.063 8.918 14.321 1.00 93.06 120 ARG A CA 1
ATOM 919 C C . ARG A 1 120 ? -10.245 8.215 13.657 1.00 93.06 120 ARG A C 1
ATOM 921 O O . ARG A 1 120 ? -10.605 7.114 14.071 1.00 93.06 120 ARG A O 1
ATOM 928 N N . THR A 1 121 ? -10.773 8.807 12.590 1.00 95.00 121 THR A N 1
ATOM 929 C CA . THR A 1 121 ? -11.900 8.262 11.827 1.00 95.00 121 THR A CA 1
ATOM 930 C C . THR A 1 121 ? -11.602 6.855 11.312 1.00 95.00 121 THR A C 1
ATOM 932 O O . THR A 1 121 ? -12.454 5.975 11.377 1.00 95.00 121 THR A O 1
ATOM 935 N N . ILE A 1 122 ? -10.386 6.610 10.819 1.00 97.25 122 ILE A N 1
ATOM 936 C CA . ILE A 1 122 ? -10.004 5.312 10.251 1.00 97.25 122 ILE A CA 1
ATOM 937 C C . ILE A 1 122 ? -9.774 4.262 11.339 1.00 97.25 122 ILE A C 1
ATOM 939 O O . ILE A 1 122 ? -10.309 3.153 11.257 1.00 97.25 122 ILE A O 1
ATOM 943 N N . PHE A 1 123 ? -8.939 4.576 12.329 1.00 96.88 123 PHE A N 1
ATOM 944 C CA . PHE A 1 123 ? -8.397 3.567 13.239 1.00 96.88 123 PHE A CA 1
ATOM 945 C C . PHE A 1 123 ? -9.176 3.434 14.538 1.00 96.88 123 PHE A C 1
ATOM 947 O O . PHE A 1 123 ? -9.215 2.332 15.071 1.00 96.88 123 PHE A O 1
ATOM 954 N N . ILE A 1 124 ? -9.809 4.504 15.020 1.00 94.56 124 ILE A N 1
ATOM 955 C CA . ILE A 1 124 ? -10.605 4.476 16.252 1.00 94.56 124 ILE A CA 1
ATOM 956 C C . ILE A 1 124 ? -12.073 4.217 15.922 1.00 94.56 124 ILE A C 1
ATOM 958 O O . ILE A 1 124 ? -12.660 3.269 16.431 1.00 94.56 124 ILE A O 1
ATOM 962 N N . ASP A 1 125 ? -12.653 5.013 15.025 1.00 94.38 125 ASP A N 1
ATOM 963 C CA . ASP A 1 125 ? -14.090 4.927 14.733 1.00 94.38 125 ASP A CA 1
ATOM 964 C C . ASP A 1 125 ? -14.398 3.883 13.637 1.00 94.38 125 ASP A C 1
ATOM 966 O O . ASP A 1 125 ? -15.471 3.278 13.601 1.00 94.38 125 ASP A O 1
ATOM 970 N N . GLY A 1 126 ? -13.444 3.657 12.728 1.00 93.25 126 GLY A N 1
ATOM 971 C CA . GLY A 1 126 ? -13.589 2.812 11.540 1.00 93.25 126 GLY A CA 1
ATOM 972 C C . GLY A 1 126 ? -13.212 1.341 11.724 1.00 93.25 126 GLY A C 1
ATOM 973 O O . GLY A 1 126 ? -13.339 0.569 10.773 1.00 93.25 126 GLY A O 1
ATOM 974 N N . GLY A 1 127 ? -12.755 0.933 12.911 1.00 94.38 127 GLY A N 1
ATOM 975 C CA . GLY A 1 127 ? -12.350 -0.449 13.195 1.00 94.38 127 GLY A CA 1
ATOM 976 C C . GLY A 1 127 ? -10.983 -0.852 12.616 1.00 94.38 127 GLY A C 1
ATOM 977 O O . GLY A 1 127 ? -10.663 -2.040 12.504 1.00 94.38 127 GLY A O 1
ATOM 978 N N . GLY A 1 128 ? -10.188 0.120 12.150 1.00 97.38 128 GLY A N 1
ATOM 979 C CA . GLY A 1 128 ? -8.879 -0.144 11.557 1.00 97.38 128 GLY A CA 1
ATOM 980 C C . GLY A 1 128 ? -7.872 -0.698 12.568 1.00 97.38 128 GLY A C 1
ATOM 981 O O . GLY A 1 128 ? -7.049 -1.544 12.211 1.00 97.38 128 GLY A O 1
ATOM 982 N N . LEU A 1 129 ? -7.931 -0.257 13.830 1.00 97.38 129 LEU A N 1
ATOM 983 C CA . LEU A 1 129 ? -6.983 -0.676 14.863 1.00 97.38 129 LEU A CA 1
ATOM 984 C C . LEU A 1 129 ? -7.131 -2.166 15.197 1.00 97.38 129 LEU A C 1
ATOM 986 O O . LEU A 1 129 ? -6.131 -2.872 15.314 1.00 97.38 129 LEU A O 1
ATOM 990 N N . GLU A 1 130 ? -8.359 -2.674 15.266 1.00 97.44 130 GLU A N 1
ATOM 991 C CA . GLU A 1 130 ? -8.672 -4.082 15.514 1.00 97.44 130 GLU A CA 1
ATOM 992 C C . GLU A 1 130 ? -8.105 -4.981 14.412 1.00 97.44 130 GLU A C 1
ATOM 994 O O . GLU A 1 130 ? -7.584 -6.064 14.692 1.00 97.44 130 GLU A O 1
ATOM 999 N N . LEU A 1 131 ? -8.154 -4.525 13.155 1.00 97.94 131 LEU A N 1
ATOM 1000 C CA . LEU A 1 131 ? -7.552 -5.245 12.034 1.00 97.94 131 LEU A CA 1
ATOM 1001 C C . LEU A 1 131 ? -6.027 -5.329 12.174 1.00 97.94 131 LEU A C 1
ATOM 1003 O O . LEU A 1 131 ? -5.457 -6.399 11.946 1.00 97.94 131 LEU A O 1
ATOM 1007 N N . LEU A 1 132 ? -5.368 -4.236 12.574 1.00 98.25 132 LEU A N 1
ATOM 1008 C CA . LEU A 1 132 ? -3.915 -4.205 12.772 1.00 98.25 132 LEU A CA 1
ATOM 1009 C C . LEU A 1 132 ? -3.468 -5.020 13.994 1.00 98.25 132 LEU A C 1
ATOM 1011 O O . LEU A 1 132 ? -2.476 -5.744 13.915 1.00 98.25 132 LEU A O 1
ATOM 1015 N N . LEU A 1 133 ? -4.212 -4.972 15.101 1.00 98.12 133 LEU A N 1
ATOM 1016 C CA . LEU A 1 133 ? -3.957 -5.813 16.275 1.00 98.12 133 LEU A CA 1
ATOM 1017 C C . LEU A 1 133 ? -4.160 -7.299 15.952 1.00 98.12 133 LEU A C 1
ATOM 1019 O O . LEU A 1 133 ? -3.364 -8.141 16.367 1.00 98.12 133 LEU A O 1
ATOM 1023 N N . GLY A 1 134 ? -5.172 -7.624 15.143 1.00 97.75 134 GLY A N 1
ATOM 1024 C CA . GLY A 1 134 ? -5.374 -8.978 14.633 1.00 97.75 134 GLY A CA 1
ATOM 1025 C C . GLY A 1 134 ? -4.220 -9.467 13.750 1.00 97.75 134 GLY A C 1
ATOM 1026 O O . GLY A 1 134 ? -3.903 -10.656 13.765 1.00 97.75 134 GLY A O 1
ATOM 1027 N N . LEU A 1 135 ? -3.570 -8.570 12.999 1.00 97.69 135 LEU A N 1
ATOM 1028 C CA . LEU A 1 135 ? -2.346 -8.885 12.256 1.00 97.69 135 LEU A CA 1
ATOM 1029 C C . LEU A 1 135 ? -1.162 -9.121 13.199 1.00 97.69 135 LEU A C 1
ATOM 1031 O O . LEU A 1 135 ? -0.484 -10.133 13.052 1.00 97.69 135 LEU A O 1
ATOM 1035 N N . LEU A 1 136 ? -0.958 -8.253 14.194 1.00 97.81 136 LEU A N 1
ATOM 1036 C CA . LEU A 1 136 ? 0.111 -8.381 15.193 1.00 97.81 136 LEU A CA 1
ATOM 1037 C C . LEU A 1 136 ? 0.038 -9.711 15.971 1.00 97.81 136 LEU A C 1
ATOM 1039 O O . LEU A 1 136 ? 1.065 -10.324 16.262 1.00 97.81 136 LEU A O 1
ATOM 1043 N N . GLY A 1 137 ? -1.176 -10.175 16.278 1.00 97.31 137 GLY A N 1
ATOM 1044 C CA . GLY A 1 137 ? -1.423 -11.467 16.926 1.00 97.31 137 GLY A CA 1
ATOM 1045 C C . GLY A 1 137 ? -1.399 -12.682 15.987 1.00 97.31 137 GLY A C 1
ATOM 1046 O O . GLY A 1 137 ? -1.674 -13.794 16.435 1.00 97.31 137 GLY A O 1
ATOM 1047 N N . SER A 1 138 ? -1.120 -12.502 14.692 1.00 97.44 138 SER A N 1
ATOM 1048 C CA . SER A 1 138 ? -1.096 -13.599 13.721 1.00 97.44 138 SER A CA 1
ATOM 1049 C C . SER A 1 138 ? 0.083 -14.541 13.963 1.00 97.44 138 SER A C 1
ATOM 1051 O O . SER A 1 138 ? 1.195 -14.113 14.260 1.00 97.44 138 SER A O 1
ATOM 1053 N N . THR A 1 139 ? -0.132 -15.839 13.749 1.00 97.25 139 THR A N 1
ATOM 1054 C CA . THR A 1 139 ? 0.944 -16.845 13.737 1.00 97.25 139 THR A CA 1
ATOM 1055 C C . THR A 1 139 ? 1.773 -16.805 12.451 1.00 97.25 139 THR A C 1
ATOM 1057 O O . THR A 1 139 ? 2.815 -17.451 12.370 1.00 97.25 139 THR A O 1
ATOM 1060 N N . ASN A 1 140 ? 1.328 -16.060 11.432 1.00 97.25 140 ASN A N 1
ATOM 1061 C CA . ASN A 1 140 ? 2.094 -15.835 10.213 1.00 97.25 140 ASN A CA 1
ATOM 1062 C C . ASN A 1 140 ? 3.110 -14.695 10.437 1.00 97.25 140 ASN A C 1
ATOM 1064 O O . ASN A 1 140 ? 2.681 -13.553 10.623 1.00 97.25 140 ASN A O 1
ATOM 1068 N N . PRO A 1 141 ? 4.431 -14.951 10.336 1.00 96.88 141 PRO A N 1
ATOM 1069 C CA . PRO A 1 141 ? 5.449 -13.946 10.651 1.00 96.88 141 PRO A CA 1
ATOM 1070 C C . PRO A 1 141 ? 5.370 -12.678 9.797 1.00 96.88 141 PRO A C 1
ATOM 1072 O O . PRO A 1 141 ? 5.595 -11.585 10.309 1.00 96.88 141 PRO A O 1
ATOM 1075 N N . LYS A 1 142 ? 5.011 -12.796 8.509 1.00 94.38 142 LYS A N 1
ATOM 1076 C CA . LYS A 1 142 ? 4.855 -11.626 7.632 1.00 94.38 142 LYS A CA 1
ATOM 1077 C C . LYS A 1 142 ? 3.686 -10.762 8.097 1.00 94.38 142 LYS A C 1
ATOM 1079 O O . LYS A 1 142 ? 3.849 -9.563 8.252 1.00 94.38 142 LYS A O 1
ATOM 1084 N N . GLN A 1 143 ? 2.533 -11.368 8.378 1.00 95.94 143 GLN A N 1
ATOM 1085 C CA . GLN A 1 143 ? 1.364 -10.624 8.863 1.00 95.94 143 GLN A CA 1
ATOM 1086 C C . GLN A 1 143 ? 1.622 -9.960 10.217 1.00 95.94 143 GLN A C 1
ATOM 1088 O O . GLN A 1 143 ? 1.222 -8.816 10.416 1.00 95.94 143 GLN A O 1
ATOM 1093 N N . GLN A 1 144 ? 2.304 -10.658 11.124 1.00 97.94 144 GLN A N 1
ATOM 1094 C CA . GLN A 1 144 ? 2.710 -10.099 12.409 1.00 97.94 144 GLN A CA 1
ATOM 1095 C C . GLN A 1 144 ? 3.630 -8.888 12.232 1.00 97.94 144 GLN A C 1
ATOM 1097 O O . GLN A 1 144 ? 3.392 -7.850 12.851 1.00 97.94 144 GLN A O 1
ATOM 1102 N N . LEU A 1 145 ? 4.636 -8.997 11.358 1.00 96.88 145 LEU A N 1
ATOM 1103 C CA . LEU A 1 145 ? 5.531 -7.891 11.031 1.00 96.88 145 LEU A CA 1
ATOM 1104 C C . LEU A 1 145 ? 4.771 -6.714 10.407 1.00 96.88 145 LEU A C 1
ATOM 1106 O O . LEU A 1 145 ? 4.948 -5.581 10.851 1.00 96.88 145 LEU A O 1
ATOM 1110 N N . ASP A 1 146 ? 3.896 -6.976 9.434 1.00 96.69 146 ASP A N 1
ATOM 1111 C CA . ASP A 1 146 ? 3.080 -5.951 8.778 1.00 96.69 146 ASP A CA 1
ATOM 1112 C C . ASP A 1 146 ? 2.22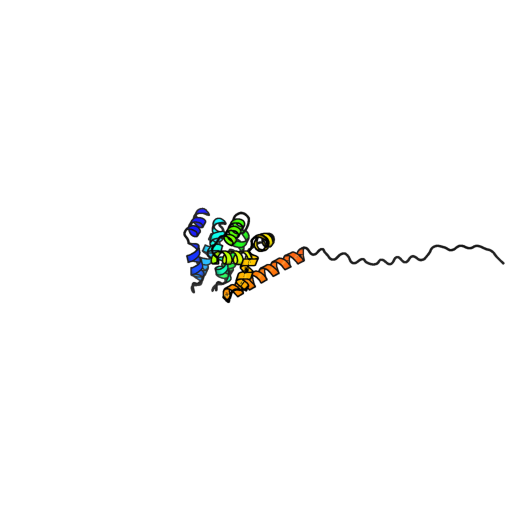5 -5.194 9.812 1.00 96.69 146 ASP A C 1
ATOM 1114 O O . ASP A 1 146 ? 2.191 -3.961 9.819 1.00 96.69 146 ASP A O 1
ATOM 1118 N N . GLY A 1 147 ? 1.585 -5.925 10.735 1.00 97.69 147 GLY A N 1
ATOM 1119 C CA . GLY A 1 147 ? 0.818 -5.349 11.842 1.00 97.69 147 GLY A CA 1
ATOM 1120 C C . GLY A 1 147 ? 1.679 -4.490 12.772 1.00 97.69 147 GLY A C 1
ATOM 1121 O O . GLY A 1 147 ? 1.315 -3.351 13.069 1.00 97.69 147 GLY A O 1
ATOM 1122 N N . ALA A 1 148 ? 2.848 -4.991 13.183 1.00 97.94 148 ALA A N 1
ATOM 1123 C CA . ALA A 1 148 ? 3.779 -4.259 14.043 1.00 97.94 148 ALA A CA 1
ATOM 1124 C C . ALA A 1 148 ? 4.274 -2.956 13.392 1.00 97.94 148 ALA A C 1
ATOM 1126 O O . ALA A 1 148 ? 4.253 -1.896 14.020 1.00 97.94 148 ALA A O 1
ATOM 1127 N N . VAL A 1 149 ? 4.675 -3.015 12.118 1.00 96.62 149 VAL A N 1
ATOM 1128 C CA . VAL A 1 149 ? 5.163 -1.853 11.362 1.00 96.62 149 VAL A CA 1
ATOM 1129 C C . VAL A 1 149 ? 4.059 -0.813 11.179 1.00 96.62 149 VAL A C 1
ATOM 1131 O O . VAL A 1 149 ? 4.318 0.383 11.337 1.00 96.62 149 VAL A O 1
ATOM 1134 N N . ALA A 1 150 ? 2.833 -1.240 10.872 1.00 97.06 150 ALA A N 1
ATOM 1135 C CA . ALA A 1 150 ? 1.695 -0.337 10.728 1.00 97.06 150 ALA A CA 1
ATOM 1136 C C . ALA A 1 150 ? 1.369 0.386 12.045 1.00 97.06 150 ALA A C 1
ATOM 1138 O O . ALA A 1 150 ? 1.245 1.611 12.055 1.00 97.06 150 ALA A O 1
ATOM 1139 N N . LEU A 1 151 ? 1.313 -0.344 13.163 1.00 97.06 151 LEU A N 1
ATOM 1140 C CA . LEU A 1 151 ? 1.059 0.232 14.488 1.00 97.06 151 LEU A CA 1
ATOM 1141 C C . LEU A 1 151 ? 2.165 1.205 14.914 1.00 97.06 151 LEU A C 1
ATOM 1143 O O . LEU A 1 151 ? 1.869 2.297 15.394 1.00 97.06 151 LEU A O 1
ATOM 1147 N N . PHE A 1 152 ? 3.433 0.858 14.677 1.00 95.38 152 PHE A N 1
ATOM 1148 C CA . PHE A 1 152 ? 4.562 1.753 14.940 1.00 95.38 152 PHE A CA 1
ATOM 1149 C C . PHE A 1 152 ? 4.470 3.053 14.128 1.00 95.38 152 PHE A C 1
ATOM 1151 O O . PHE A 1 152 ? 4.699 4.142 14.656 1.00 95.38 152 PHE A O 1
ATOM 1158 N N . LYS A 1 153 ? 4.097 2.966 12.844 1.00 92.62 153 LYS A N 1
ATOM 1159 C CA . LYS A 1 153 ? 3.898 4.150 11.995 1.00 92.62 153 LYS A CA 1
ATOM 1160 C C . LYS A 1 153 ? 2.780 5.046 12.522 1.00 92.62 153 LYS A C 1
ATOM 1162 O O . LYS A 1 153 ? 2.979 6.257 12.579 1.00 92.62 153 LYS A O 1
ATOM 1167 N N . LEU A 1 154 ? 1.649 4.467 12.922 1.00 92.56 154 LEU A N 1
ATOM 1168 C CA . LEU A 1 154 ? 0.538 5.223 13.505 1.00 92.56 154 LEU A CA 1
ATOM 1169 C C . LEU A 1 154 ? 0.949 5.919 14.802 1.00 92.56 154 LEU A C 1
ATOM 1171 O O . LEU A 1 154 ? 0.698 7.112 14.951 1.00 92.56 154 LEU A O 1
ATOM 1175 N N . ALA A 1 155 ? 1.649 5.212 15.693 1.00 91.00 155 ALA A N 1
ATOM 1176 C CA . ALA A 1 155 ? 2.150 5.787 16.937 1.00 91.00 155 ALA A CA 1
ATOM 1177 C C . ALA A 1 155 ? 3.052 7.006 16.678 1.00 91.00 155 ALA A C 1
ATOM 1179 O O . ALA A 1 155 ? 2.827 8.067 17.256 1.00 91.00 155 ALA A O 1
ATOM 1180 N N . ASN A 1 156 ? 4.003 6.900 15.743 1.00 89.44 156 ASN A N 1
ATOM 1181 C CA . ASN A 1 156 ? 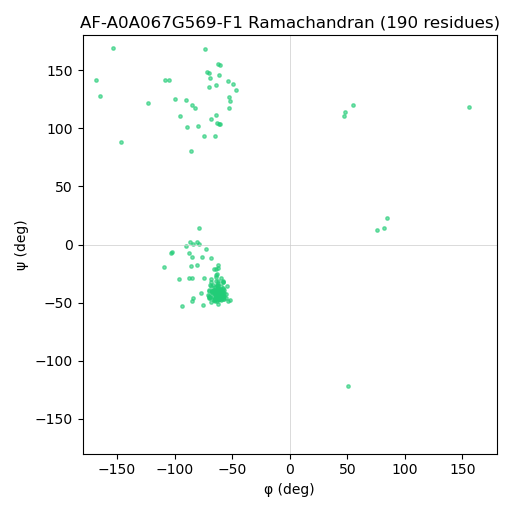4.885 8.019 15.403 1.00 89.44 156 ASN A CA 1
ATOM 1182 C C . ASN A 1 156 ? 4.125 9.217 14.822 1.00 89.44 156 ASN A C 1
ATOM 1184 O O . ASN A 1 156 ? 4.408 10.352 15.201 1.00 89.44 156 ASN A O 1
ATOM 1188 N N . LYS A 1 157 ? 3.152 8.982 13.928 1.00 85.00 157 LYS A N 1
ATOM 1189 C CA . LYS A 1 157 ? 2.338 10.069 13.361 1.00 85.00 157 LYS A CA 1
ATOM 1190 C C . LYS A 1 157 ? 1.482 10.758 14.441 1.00 85.00 157 LYS A C 1
ATOM 1192 O O . LYS A 1 157 ? 1.340 11.980 14.415 1.00 85.00 157 LYS A O 1
ATOM 1197 N N . ALA A 1 158 ? 0.971 10.009 15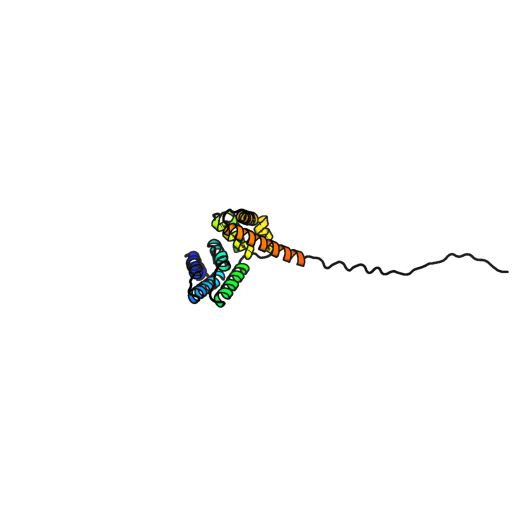.419 1.00 81.62 158 ALA A N 1
ATOM 1198 C CA . ALA A 1 158 ? 0.235 10.570 16.552 1.00 81.62 158 ALA A CA 1
ATOM 1199 C C . ALA A 1 158 ? 1.137 11.414 17.476 1.00 81.62 158 ALA A C 1
ATOM 1201 O O . ALA A 1 158 ? 0.749 12.502 17.901 1.00 81.62 158 ALA A O 1
ATOM 1202 N N . THR A 1 159 ? 2.371 10.969 17.743 1.00 78.62 159 THR A N 1
ATOM 1203 C CA . THR A 1 159 ? 3.332 11.740 18.551 1.00 78.62 159 THR A CA 1
ATOM 1204 C C . THR A 1 159 ? 3.718 13.055 17.876 1.00 78.62 159 THR A C 1
ATOM 1206 O O . THR A 1 159 ? 3.776 14.083 18.553 1.00 78.62 159 THR A O 1
ATOM 1209 N N . THR A 1 160 ? 3.913 13.059 16.550 1.00 71.94 160 THR A N 1
ATOM 1210 C CA . THR A 1 160 ? 4.236 14.294 15.819 1.00 71.94 160 THR A CA 1
ATOM 1211 C C . THR A 1 160 ? 3.134 15.342 15.894 1.00 71.94 160 THR A C 1
ATOM 1213 O O . THR A 1 160 ? 3.465 16.516 15.909 1.00 71.94 160 THR A O 1
ATOM 1216 N N . LEU A 1 161 ? 1.858 14.948 15.993 1.00 62.12 161 LEU A N 1
ATOM 1217 C CA . LEU A 1 161 ? 0.739 15.879 16.195 1.00 62.12 161 LEU A CA 1
ATOM 1218 C C . LEU A 1 161 ? 0.757 16.482 17.606 1.00 62.12 161 LEU A C 1
ATOM 1220 O O . LEU A 1 161 ? 0.632 17.691 17.775 1.00 62.12 161 LEU A O 1
ATOM 1224 N N . SER A 1 162 ? 0.988 15.647 18.625 1.00 60.69 162 SER A N 1
ATOM 1225 C CA . SER A 1 162 ? 0.967 16.088 20.026 1.00 60.69 162 SER A CA 1
ATOM 1226 C C . SER A 1 162 ? 2.056 17.109 20.378 1.00 60.69 162 SER A C 1
ATOM 1228 O O . SER A 1 162 ? 1.866 17.907 21.293 1.00 60.69 162 SER A O 1
ATOM 1230 N N . SER A 1 163 ? 3.187 17.119 19.658 1.00 57.03 163 SER A N 1
ATOM 1231 C CA . SER A 1 163 ? 4.255 18.095 19.907 1.00 57.03 163 SER A CA 1
ATOM 1232 C C . SER A 1 163 ? 3.987 19.464 19.278 1.00 57.03 163 SER A C 1
ATOM 1234 O O . SER A 1 163 ? 4.652 20.423 19.658 1.00 57.03 163 SER A O 1
ATOM 1236 N N . VAL A 1 164 ? 3.067 19.567 18.310 1.00 55.72 164 VAL A N 1
ATOM 1237 C CA . VAL A 1 164 ? 2.727 20.846 17.655 1.00 55.72 164 VAL A CA 1
ATOM 1238 C C . VAL A 1 164 ? 1.684 21.626 18.461 1.00 55.72 164 VAL A C 1
ATOM 1240 O O . VAL A 1 164 ? 1.714 22.852 18.458 1.00 55.72 164 VAL A O 1
ATOM 1243 N N . ASP A 1 165 ? 0.829 20.923 19.212 1.00 54.12 165 ASP A N 1
ATOM 1244 C CA . ASP A 1 165 ? -0.193 21.505 20.100 1.00 54.12 165 ASP A CA 1
ATOM 1245 C C . ASP A 1 165 ? 0.322 21.830 21.515 1.00 54.12 165 ASP A C 1
ATOM 1247 O O . ASP A 1 165 ? -0.430 22.294 22.377 1.00 54.12 165 ASP A O 1
ATOM 1251 N N . ALA A 1 166 ? 1.612 21.607 21.788 1.00 53.12 166 ALA A N 1
ATOM 1252 C CA . ALA A 1 166 ? 2.212 22.021 23.047 1.00 53.12 166 ALA A CA 1
ATOM 1253 C C . ALA A 1 166 ? 2.268 23.557 23.105 1.00 53.12 166 ALA A C 1
ATOM 1255 O O . ALA A 1 166 ? 3.066 24.190 22.413 1.00 53.12 166 ALA A O 1
ATOM 1256 N N . ALA A 1 167 ? 1.415 24.157 23.944 1.00 51.12 167 ALA A N 1
ATOM 1257 C CA . ALA A 1 167 ? 1.462 25.585 24.239 1.00 51.12 167 ALA A CA 1
ATOM 1258 C C . ALA A 1 167 ? 2.903 25.999 24.606 1.00 51.12 167 ALA A C 1
ATOM 1260 O O . ALA A 1 167 ? 3.573 25.256 25.336 1.00 51.12 167 ALA A O 1
ATOM 1261 N N . PRO A 1 168 ? 3.401 27.159 24.127 1.00 58.12 168 PRO A N 1
ATOM 1262 C CA . PRO A 1 168 ? 4.723 27.629 24.511 1.00 58.12 168 PRO A CA 1
ATOM 1263 C C . PRO A 1 168 ? 4.812 27.671 26.041 1.00 58.12 168 PRO A C 1
ATOM 1265 O O . PRO A 1 168 ? 3.822 28.028 26.691 1.00 58.12 168 PRO A O 1
ATOM 1268 N N . PRO A 1 169 ? 5.962 27.295 26.631 1.00 58.75 169 PRO A N 1
ATOM 1269 C CA . PRO A 1 169 ? 6.116 27.316 28.076 1.00 58.75 169 PRO A CA 1
ATOM 1270 C C . PRO A 1 169 ? 5.735 28.704 28.589 1.00 58.75 169 PRO A C 1
ATOM 1272 O O . PRO A 1 169 ? 6.230 29.714 28.080 1.00 58.75 169 PRO A O 1
ATOM 1275 N N . SER A 1 170 ? 4.818 28.746 29.562 1.00 57.91 170 SER A N 1
ATOM 1276 C CA . SER A 1 170 ? 4.387 29.983 30.210 1.00 57.91 170 SER A CA 1
ATOM 1277 C C . SER A 1 170 ? 5.619 30.815 30.571 1.00 57.91 170 SER A C 1
ATOM 1279 O O . SER A 1 170 ? 6.562 30.243 31.128 1.00 57.91 170 SER A O 1
ATOM 1281 N N . PRO A 1 171 ? 5.650 32.133 30.282 1.00 55.00 171 PRO A N 1
ATOM 1282 C CA . PRO A 1 171 ? 6.779 32.971 30.652 1.00 55.00 171 PRO A CA 1
ATOM 1283 C C . PRO A 1 171 ? 7.046 32.791 32.142 1.00 55.00 171 PRO A C 1
ATOM 1285 O O . PRO A 1 171 ? 6.172 33.062 32.968 1.00 55.00 171 PRO A O 1
ATOM 1288 N N . THR A 1 172 ? 8.227 32.279 32.483 1.00 57.12 172 THR A N 1
ATOM 1289 C CA . THR A 1 172 ? 8.646 32.087 33.868 1.00 57.12 172 THR A CA 1
ATOM 1290 C C . THR A 1 172 ? 8.440 33.413 34.604 1.00 57.12 172 THR A C 1
ATOM 1292 O O . THR A 1 172 ? 8.970 34.429 34.137 1.00 57.12 172 THR A O 1
ATOM 1295 N N . PRO A 1 173 ? 7.668 33.468 35.706 1.00 43.34 173 PRO A N 1
ATOM 1296 C CA . PRO A 1 173 ? 7.469 34.716 36.418 1.00 43.34 173 PRO A CA 1
ATOM 1297 C C . PRO A 1 173 ? 8.817 35.183 36.970 1.00 43.34 173 PRO A C 1
ATOM 1299 O O . PRO A 1 173 ? 9.339 34.641 37.941 1.00 43.34 173 PRO A O 1
ATOM 1302 N N . GLN A 1 174 ? 9.399 36.190 36.317 1.00 46.94 174 GLN A N 1
ATOM 1303 C CA . GLN A 1 174 ? 10.521 36.955 36.843 1.00 46.94 174 GLN A CA 1
ATOM 1304 C C . GLN A 1 174 ? 10.023 37.626 38.126 1.00 46.94 174 GLN A C 1
ATOM 1306 O O . GLN A 1 174 ? 9.250 38.587 38.080 1.00 46.94 174 GLN A O 1
ATOM 1311 N N . VAL A 1 175 ? 10.420 37.083 39.277 1.00 44.53 175 VAL A N 1
ATOM 1312 C CA . VAL A 1 175 ? 10.118 37.648 40.593 1.00 44.53 175 VAL A CA 1
ATOM 1313 C C . VAL A 1 175 ? 10.837 38.991 40.691 1.00 44.53 175 VAL A C 1
ATOM 1315 O O . VAL A 1 175 ? 12.015 39.081 41.031 1.00 44.53 175 VAL A O 1
ATOM 1318 N N . ARG A 1 176 ? 10.128 40.064 40.342 1.00 44.09 176 ARG A N 1
ATOM 1319 C CA . ARG A 1 176 ? 10.593 41.433 40.540 1.00 44.09 176 ARG A CA 1
ATOM 1320 C C . ARG A 1 176 ? 10.472 41.750 42.026 1.00 44.09 176 ARG A C 1
ATOM 1322 O O . ARG A 1 176 ? 9.415 42.179 42.484 1.00 44.09 176 ARG A O 1
ATOM 1329 N N . PHE A 1 177 ? 11.550 41.535 42.776 1.00 37.03 177 PHE A N 1
ATOM 1330 C CA . PHE A 1 177 ? 11.664 42.009 44.153 1.00 37.03 177 PHE A CA 1
ATOM 1331 C C . PHE A 1 177 ? 11.545 43.541 44.164 1.00 37.03 177 PHE A C 1
ATOM 1333 O O . PHE A 1 177 ? 12.453 44.263 43.755 1.00 37.03 177 PHE A O 1
ATOM 1340 N N . LYS A 1 178 ? 10.380 44.050 44.581 1.00 39.31 178 LYS A N 1
ATOM 1341 C CA . LYS A 1 178 ? 10.202 45.457 44.945 1.00 39.31 178 LYS A CA 1
ATOM 1342 C C . LYS A 1 178 ? 10.758 45.631 46.358 1.00 39.31 178 LYS A C 1
ATOM 1344 O O . LYS A 1 178 ? 10.096 45.258 47.320 1.00 39.31 178 LYS A O 1
ATOM 1349 N N . ASN A 1 179 ? 11.960 46.192 46.482 1.00 40.12 179 ASN A N 1
ATOM 1350 C CA . ASN A 1 179 ? 12.443 46.695 47.766 1.00 40.12 179 ASN A CA 1
ATOM 1351 C C . ASN A 1 179 ? 11.543 47.858 48.203 1.00 40.12 179 ASN A C 1
ATOM 1353 O O . ASN A 1 179 ? 11.542 48.914 47.573 1.00 40.12 179 ASN A O 1
ATOM 1357 N N . GLY A 1 180 ? 10.774 47.645 49.268 1.00 35.16 180 GLY A N 1
ATOM 1358 C CA . GLY A 1 180 ? 9.941 48.655 49.910 1.00 35.16 180 GLY A CA 1
ATOM 1359 C C . GLY A 1 180 ? 9.884 48.410 51.414 1.00 35.16 180 GLY A C 1
ATOM 1360 O O . GLY A 1 180 ? 8.991 47.723 51.892 1.00 35.16 180 GLY A O 1
ATOM 1361 N N . PHE A 1 181 ? 10.840 48.976 52.146 1.00 34.62 181 PHE A N 1
ATOM 1362 C CA . PHE A 1 181 ? 10.706 49.314 53.566 1.00 34.62 181 PHE A CA 1
ATOM 1363 C C . PHE A 1 181 ? 10.624 50.848 53.626 1.00 34.62 181 PHE A C 1
ATOM 1365 O O . PHE A 1 181 ? 11.353 51.497 52.883 1.00 34.62 181 PHE A O 1
ATOM 1372 N N . LEU A 1 182 ? 9.843 51.543 54.448 1.00 33.59 182 LEU A N 1
ATOM 1373 C CA . LEU A 1 182 ? 8.727 51.297 55.370 1.00 33.59 182 LEU A CA 1
ATOM 1374 C C . LEU A 1 182 ? 8.220 52.722 55.686 1.00 33.59 182 LEU A C 1
ATOM 1376 O O . LEU A 1 182 ? 9.041 53.627 55.844 1.00 33.59 182 LEU A O 1
ATOM 1380 N N . HIS A 1 183 ? 6.911 52.946 55.797 1.00 31.72 183 HIS A N 1
ATOM 1381 C CA . HIS A 1 183 ? 6.389 54.219 56.304 1.00 31.72 183 HIS A CA 1
ATOM 1382 C C . HIS A 1 183 ? 6.221 54.158 57.833 1.00 31.72 183 HIS A C 1
ATOM 1384 O O . HIS A 1 183 ? 5.517 53.292 58.341 1.00 31.72 183 HIS A O 1
ATOM 1390 N N . THR A 1 184 ? 6.860 55.124 58.504 1.00 33.22 184 THR A N 1
ATOM 1391 C CA . THR A 1 184 ? 6.418 55.884 59.695 1.00 33.22 184 THR A CA 1
ATOM 1392 C C . THR A 1 184 ? 5.978 55.159 60.974 1.00 33.22 184 THR A C 1
ATOM 1394 O O . THR A 1 184 ? 4.909 54.560 61.030 1.00 33.22 184 THR A O 1
ATOM 1397 N N . LEU A 1 185 ? 6.700 55.441 62.066 1.00 32.72 185 LEU A N 1
ATOM 1398 C CA . LEU A 1 185 ? 6.112 55.667 63.390 1.00 32.72 185 LEU A CA 1
ATOM 1399 C C . LEU A 1 185 ? 6.559 57.051 63.882 1.00 32.72 185 LEU A C 1
ATOM 1401 O O . LEU A 1 185 ? 7.753 57.335 63.945 1.00 32.72 185 LEU A O 1
ATOM 1405 N N . SER A 1 186 ? 5.585 57.914 64.173 1.00 36.03 186 SER A N 1
ATOM 1406 C CA . SER A 1 186 ? 5.763 59.158 64.923 1.00 36.03 186 SER A CA 1
ATOM 1407 C C . SER A 1 186 ? 6.025 58.845 66.394 1.00 36.03 186 SER A C 1
ATOM 1409 O O . SER A 1 186 ? 5.423 57.904 66.898 1.00 36.03 186 SER A O 1
ATOM 1411 N N . TYR A 1 187 ? 6.801 59.671 67.093 1.00 31.47 187 TYR A N 1
ATOM 1412 C CA . TYR A 1 187 ? 6.346 60.318 68.329 1.00 31.47 187 TYR A CA 1
ATOM 1413 C C . TYR A 1 187 ? 7.288 61.476 68.687 1.00 31.47 187 TYR A C 1
ATOM 1415 O O . TYR A 1 187 ? 8.509 61.328 68.698 1.00 31.47 187 TYR A O 1
ATOM 1423 N N . ASP A 1 188 ? 6.653 62.624 68.904 1.00 37.00 188 ASP A N 1
ATOM 1424 C CA . ASP A 1 188 ? 7.159 63.901 69.403 1.00 37.00 188 ASP A CA 1
ATOM 1425 C C . ASP A 1 188 ? 7.745 63.802 70.824 1.00 37.00 188 ASP A C 1
ATOM 1427 O O . ASP A 1 188 ? 7.221 63.065 71.656 1.00 37.00 188 ASP A O 1
ATOM 1431 N N . GLU A 1 189 ? 8.793 64.585 71.101 1.00 35.34 189 GLU A N 1
ATOM 1432 C CA . GLU A 1 189 ? 8.795 65.716 72.056 1.00 35.34 189 GLU A CA 1
ATOM 1433 C C . GLU A 1 189 ? 10.204 66.030 72.602 1.00 35.34 189 GLU A C 1
ATOM 1435 O O . GLU A 1 189 ? 10.846 65.244 73.291 1.00 35.34 189 GLU A O 1
ATOM 1440 N N . ASN A 1 190 ? 10.635 67.254 72.291 1.00 36.78 190 ASN A N 1
ATOM 1441 C CA . ASN A 1 190 ? 11.205 68.266 73.185 1.00 36.78 190 ASN A CA 1
ATOM 1442 C C . ASN A 1 190 ? 12.306 67.919 74.218 1.00 36.78 190 ASN A C 1
ATOM 1444 O O . ASN A 1 190 ? 12.060 67.400 75.299 1.00 36.78 190 ASN A O 1
ATOM 1448 N N . VAL A 1 191 ? 13.497 68.453 73.909 1.00 40.50 191 VAL A N 1
ATOM 1449 C CA . VAL A 1 191 ? 14.285 69.430 74.699 1.00 40.50 191 VAL A CA 1
ATOM 1450 C C . VAL A 1 191 ? 14.500 69.156 76.198 1.00 40.50 191 VAL A C 1
ATOM 1452 O O . VAL A 1 191 ? 13.623 69.393 77.028 1.00 40.50 191 VAL A O 1
ATOM 1455 N N . LYS A 1 192 ? 15.770 68.919 76.550 1.00 36.69 192 LYS A N 1
ATOM 1456 C CA . LYS A 1 192 ? 16.596 69.902 77.276 1.00 36.69 192 LYS A CA 1
ATOM 1457 C C . LYS A 1 192 ? 18.049 69.828 76.831 1.00 36.69 192 LYS A C 1
ATOM 1459 O O . LYS A 1 192 ? 18.520 68.698 76.590 1.00 36.69 192 LYS A O 1
#

Solvent-accessible surface area (backbone atoms only — not comparable to full-atom values): 10879 Å² total; per-residue (Å²): 111,68,67,61,45,42,51,40,45,74,74,50,49,53,60,61,36,61,56,35,42,72,44,93,44,51,66,54,20,31,54,25,35,52,51,51,35,59,41,40,69,38,65,82,30,45,62,55,42,32,54,77,36,45,53,59,50,62,73,74,52,79,66,83,41,70,72,34,49,55,38,40,53,52,30,52,52,44,43,30,79,49,58,46,71,73,48,39,55,51,48,50,48,38,50,72,71,46,57,72,71,38,20,48,37,39,40,51,42,46,44,71,41,53,53,82,84,48,45,53,56,44,34,67,74,46,53,31,44,62,52,35,52,53,22,44,71,38,93,47,68,66,47,17,49,54,16,47,54,31,52,52,46,43,53,52,56,53,53,59,52,58,66,72,71,54,71,76,79,73,80,75,82,77,82,76,81,74,88,79,86,79,85,84,83,88,82,90,82,82,90,133

Organism: Citrus sinensis (NCBI:txid2711)

Nearest PDB structures (foldseek):
  8fbk-assembly1_A  TM=3.219E-01  e=1.751E-01  synthetic construct
  7og1-assembly1_AAA  TM=3.659E-01  e=1.732E+00  Rattus norvegicus